Protein AF-F9VVZ3-F1 (afdb_monomer)

Nearest PDB structures (foldseek):
  7ux1-assembly1_A  TM=2.758E-01  e=4.573E+00  Escherichia coli K-12
  3ja6-assembly1_H  TM=2.084E-01  e=3.554E+00  Escherichia coli

Sequence (291 aa):
MMLVAVAVFVVVVAVALVLLMSMAIGAFSAMFSEMKADSARRRAGRGDSPISVSDPVASNSTDPLAELADDMRLAQARRWASCQSVQSRLQDEVNETSEYVSLALDIWGGGDLDKLRGDRVGQIVWTTAMVADSVARQPAWQLDFFDRHAVRVDLGGEVTSIATAAAGLRDQLDILGDKPEGHLGVDDEVIATFAEKSRVLSGRLDGLVERLEAFAGYEQIVARIQQRQEKQAWLDRVSAIDEFEHVVDAEWDRAESDRVRNLADESEVLASIYLDEIAPLAKSLKRSDAS

Mean predicted aligned error: 15.44 Å

Secondary structure (DSSP, 8-state):
-HHHHHHHHHHHHHHHHHHHHHHHHHHHHHHHHHHHHHHHHHHHTTS----------------HHHHHHHHHHHHHHHHHHHHHHHHHHHGGG--TT-HHHHHHHHHHTSS-HHHHHHSTTHHHHHHHHHHHHHHHH-GGGG-THHHHTT----HHHHHHHHHHHHHHHHHHHHHH-SPP-TTGGG-HHHHHHHHHHHHHHHHHHHHHHHHHHHHHHHHHHHHHHHHHHHHHHHHHHHHTS-HHHHHHHHHHHHHHHHHHHHHHHHHHHHHHIIIIIIHHHHHHHHHHTT-

Solvent-accessible surface area (backbone atoms only — not comparable to full-atom values): 16414 Å² total; per-residue (Å²): 112,69,69,60,52,51,52,53,50,52,50,52,53,52,51,50,51,53,50,51,53,52,51,52,53,52,58,53,53,52,63,55,47,53,60,51,49,55,54,49,53,67,60,62,73,75,75,86,79,79,93,77,84,87,78,94,75,75,91,75,82,67,58,68,65,58,55,49,51,51,53,50,51,54,52,49,52,51,52,50,50,52,44,48,60,53,42,67,74,43,59,96,62,69,58,84,85,33,69,45,40,51,52,36,30,55,61,64,67,70,73,50,66,65,58,35,62,71,31,81,60,32,36,56,34,52,45,38,17,49,42,39,46,50,40,72,70,37,73,51,64,76,41,65,64,34,64,79,67,74,67,63,74,59,52,66,60,50,37,51,53,50,20,50,55,41,40,58,48,50,57,51,48,63,72,63,56,73,84,65,60,73,78,49,51,73,33,66,69,54,48,52,50,51,53,52,51,52,51,54,54,49,54,52,51,52,52,51,48,54,51,45,52,52,53,50,50,51,36,54,50,49,53,51,49,33,54,51,51,54,51,48,58,49,48,58,61,54,67,69,60,57,67,65,60,54,51,51,51,54,51,49,54,48,54,50,51,52,49,53,50,52,52,50,54,53,48,51,53,52,48,46,48,42,62,69,50,49,52,51,50,55,54,50,53,61,54,63,77,74,110

Foldseek 3Di:
DVVVVVVVVVVVVVVVVVVVVVVVVVVVVVVVVVVVVVVVVVVVVPDDDDDDDDDDDDDPPPPVVVVLVVVLVVLLVVLVVLLVVLCVVLVVPDDCPDPLVVLLCVLLPDVDVVVLVVDSLSSLLNSLSSLLSLLVPQPLLPDCVCVVVVNNDPSSVLSNVLSNLSSVLVVLDVVLDDQDDDPLNPDPVSNVVSSVSSVVSSVSSVVSSVSSVVSSVVSVVSVVSSVVVVVVVVCVVVVVPDPVVVVVVVVVVVVVVVVVVVVVVVVVVVCCCCVVPVVVVVVVVVVVVVD

Radius of gyration: 39.01 Å; Cα contacts (8 Å, |Δi|>4): 158; chains: 1; bounding box: 80×50×145 Å

pLDDT: mean 83.04, std 16.94, range [32.12, 97.88]

Structure (mmCIF, N/CA/C/O backbone):
data_AF-F9VVZ3-F1
#
_entry.id   AF-F9VVZ3-F1
#
loop_
_atom_site.group_PDB
_atom_site.id
_atom_site.type_symbol
_atom_site.label_atom_id
_atom_site.label_alt_id
_atom_site.label_comp_id
_atom_site.label_asym_id
_atom_site.label_entity_id
_atom_site.label_seq_id
_atom_site.pdbx_PDB_ins_code
_atom_site.Cartn_x
_atom_site.Cartn_y
_atom_site.Cartn_z
_atom_site.occupancy
_atom_site.B_iso_or_equiv
_atom_site.auth_seq_id
_atom_site.auth_comp_id
_atom_site.auth_asym_id
_atom_site.auth_atom_id
_atom_site.pdbx_PDB_model_num
ATOM 1 N N . MET A 1 1 ? -47.964 9.662 26.011 1.00 53.12 1 MET A N 1
ATOM 2 C CA . MET A 1 1 ? -47.169 10.840 25.589 1.00 53.12 1 MET A CA 1
ATOM 3 C C . MET A 1 1 ? -45.666 10.554 25.527 1.00 53.12 1 MET A C 1
ATOM 5 O O . MET A 1 1 ? -45.050 10.953 24.553 1.00 53.12 1 MET A O 1
ATOM 9 N N . MET A 1 2 ? -45.089 9.799 26.471 1.00 60.47 2 MET A N 1
ATOM 10 C CA . MET A 1 2 ? -43.651 9.464 26.494 1.00 60.47 2 MET A CA 1
ATOM 11 C C . MET A 1 2 ? -43.143 8.687 25.258 1.00 60.47 2 MET A C 1
ATOM 13 O O . MET A 1 2 ? -42.128 9.057 24.684 1.00 60.47 2 MET A O 1
ATOM 17 N N . LEU A 1 3 ? -43.886 7.686 24.765 1.00 57.47 3 LEU A N 1
ATOM 18 C CA . LEU A 1 3 ? -43.493 6.916 23.567 1.00 57.47 3 LEU A CA 1
ATOM 19 C C . LEU A 1 3 ? -43.477 7.746 22.271 1.00 57.47 3 LEU A C 1
ATOM 21 O O . LEU A 1 3 ? -42.650 7.512 21.396 1.00 57.47 3 LEU A O 1
ATOM 25 N N . VAL A 1 4 ? -44.358 8.745 22.163 1.00 68.00 4 VAL A N 1
ATOM 26 C CA . VAL A 1 4 ? -44.394 9.654 21.005 1.00 68.00 4 VAL A CA 1
ATOM 27 C C . VAL A 1 4 ? -43.195 10.603 21.043 1.00 68.00 4 VAL A C 1
ATOM 29 O O . VAL A 1 4 ? -42.584 10.850 20.010 1.00 68.00 4 VAL A O 1
ATOM 32 N N . ALA A 1 5 ? -42.803 11.073 22.231 1.00 70.69 5 ALA A N 1
ATOM 33 C CA . ALA A 1 5 ? -41.619 11.913 22.402 1.00 70.69 5 ALA A CA 1
ATOM 34 C C . ALA A 1 5 ? -40.318 11.167 22.051 1.00 70.69 5 ALA A C 1
ATOM 36 O O . ALA A 1 5 ? -39.471 11.720 21.354 1.00 70.69 5 ALA A O 1
ATOM 37 N N . VAL A 1 6 ? -40.192 9.897 22.453 1.00 75.31 6 VAL A N 1
ATOM 38 C CA . VAL A 1 6 ? -39.032 9.054 22.107 1.00 75.31 6 VAL A CA 1
ATOM 39 C C . VAL A 1 6 ? -38.964 8.797 20.599 1.00 75.31 6 VAL A C 1
ATOM 41 O O . VAL A 1 6 ? -37.901 8.945 20.002 1.00 75.31 6 VAL A O 1
ATOM 44 N N . ALA A 1 7 ? -40.095 8.492 19.956 1.00 74.31 7 ALA A N 1
ATOM 45 C CA . ALA A 1 7 ? -40.135 8.274 18.509 1.00 74.31 7 ALA A CA 1
ATOM 46 C C . ALA A 1 7 ? -39.736 9.533 17.718 1.00 74.31 7 ALA A C 1
ATOM 48 O O . ALA A 1 7 ? -38.955 9.448 16.772 1.00 74.31 7 ALA A O 1
ATOM 49 N N . VAL A 1 8 ? -40.215 10.712 18.131 1.00 79.75 8 VAL A N 1
ATOM 50 C CA . VAL A 1 8 ? -39.836 11.988 17.504 1.00 79.75 8 VAL A CA 1
ATOM 51 C C . VAL A 1 8 ? -38.348 12.278 17.706 1.00 79.75 8 VAL A C 1
ATOM 53 O O . VAL A 1 8 ? -37.679 12.690 16.762 1.00 79.75 8 VAL A O 1
ATOM 56 N N . PHE A 1 9 ? -37.801 12.006 18.893 1.00 81.50 9 PHE A N 1
ATOM 57 C CA . PHE A 1 9 ? -36.381 12.218 19.175 1.00 81.50 9 PHE A CA 1
ATOM 58 C C . PHE A 1 9 ? -35.474 11.336 18.304 1.00 81.50 9 PHE A C 1
ATOM 60 O O . PHE A 1 9 ? -34.526 11.838 17.703 1.00 81.50 9 PHE A O 1
ATOM 67 N N . VAL A 1 10 ? -35.808 10.050 18.148 1.00 85.06 10 VAL A N 1
ATOM 68 C CA . VAL A 1 10 ? -35.055 9.124 17.282 1.00 85.06 10 VAL A CA 1
ATOM 69 C C . VAL A 1 10 ? -35.077 9.584 15.822 1.00 85.06 10 VAL A C 1
ATOM 71 O O . VAL A 1 10 ? -34.042 9.567 15.156 1.00 85.06 10 VAL A O 1
ATOM 74 N N . VAL A 1 11 ? -36.225 10.058 15.328 1.00 82.56 11 VAL A N 1
ATOM 75 C CA . VAL A 1 11 ? -36.342 10.579 13.956 1.00 82.56 11 VAL A CA 1
ATOM 76 C C . VAL A 1 11 ? -35.513 11.852 13.771 1.00 82.56 11 VAL A C 1
ATOM 78 O O . VAL A 1 11 ? -34.820 11.984 12.765 1.00 82.56 11 VAL A O 1
ATOM 81 N N . VAL A 1 12 ? -35.516 12.767 14.744 1.00 85.62 12 VAL A N 1
ATOM 82 C CA . VAL A 1 12 ? -34.716 14.002 14.685 1.00 85.62 12 VAL A CA 1
ATOM 83 C C . VAL A 1 12 ? -33.216 13.694 14.681 1.00 85.62 12 VAL A C 1
ATOM 85 O O . VAL A 1 12 ? -32.481 14.270 13.879 1.00 85.62 12 VAL A O 1
ATOM 88 N N . VAL A 1 13 ? -32.760 12.748 15.507 1.00 84.75 13 VAL A N 1
ATOM 89 C CA . VAL A 1 13 ? -31.352 12.316 15.539 1.00 84.75 13 VAL A CA 1
ATOM 90 C C . VAL A 1 13 ? -30.951 11.633 14.229 1.00 84.75 13 VAL A C 1
ATOM 92 O O . VAL A 1 13 ? -29.884 11.923 13.689 1.00 84.75 13 VAL A O 1
ATOM 95 N N . ALA A 1 14 ? -31.816 10.785 13.666 1.00 82.00 14 ALA A N 1
ATOM 96 C CA . ALA A 1 14 ? -31.563 10.138 12.381 1.00 82.00 14 ALA A CA 1
ATOM 97 C C . ALA A 1 14 ? -31.447 11.161 11.237 1.00 82.00 14 ALA A C 1
ATOM 99 O O . ALA A 1 14 ? -30.517 11.088 10.433 1.00 82.00 14 ALA A O 1
ATOM 100 N N . VAL A 1 15 ? -32.335 12.161 11.192 1.00 82.00 15 VAL A N 1
ATOM 101 C CA . VAL A 1 15 ? -32.275 13.243 10.196 1.00 82.00 15 VAL A CA 1
ATOM 102 C C . VAL A 1 15 ? -31.011 14.089 10.377 1.00 82.00 15 VAL A C 1
ATOM 104 O O . VAL A 1 15 ? -30.342 14.400 9.393 1.00 82.00 15 VAL A O 1
ATOM 107 N N . ALA A 1 16 ? -30.626 14.406 11.616 1.00 81.50 16 ALA A N 1
ATOM 108 C CA . ALA A 1 16 ? -29.396 15.145 11.898 1.00 81.50 16 ALA A CA 1
ATOM 109 C C . ALA A 1 16 ? -28.138 14.378 11.446 1.00 81.50 16 ALA A C 1
ATOM 111 O O . ALA A 1 16 ? -27.246 14.969 10.837 1.00 81.50 16 ALA A O 1
ATOM 112 N N . LEU A 1 17 ? -28.083 13.060 11.666 1.00 83.62 17 LEU A N 1
ATOM 113 C CA . LEU A 1 17 ? -26.975 12.213 11.211 1.00 83.62 17 LEU A CA 1
ATOM 114 C C . LEU A 1 17 ? -26.889 12.129 9.682 1.00 83.62 17 LEU A C 1
ATOM 116 O O . LEU A 1 17 ? -25.791 12.205 9.128 1.00 83.62 17 LEU A O 1
ATOM 120 N N . VAL A 1 18 ? -28.029 12.033 8.990 1.00 78.44 18 VAL A N 1
ATOM 121 C CA . VAL A 1 18 ? -28.075 12.043 7.518 1.00 78.44 18 VAL A CA 1
ATOM 122 C C . VAL A 1 18 ? -27.604 13.389 6.962 1.00 78.44 18 VAL A C 1
ATOM 124 O O . VAL A 1 18 ? -26.841 13.421 5.994 1.00 78.44 18 VAL A O 1
ATOM 127 N N . LEU A 1 19 ? -27.987 14.502 7.591 1.00 76.50 19 LEU A N 1
ATOM 128 C CA . LEU A 1 19 ? -27.536 15.836 7.190 1.00 76.50 19 LEU A CA 1
ATOM 129 C C . LEU A 1 19 ? -26.032 16.032 7.433 1.00 76.50 19 LEU A C 1
ATOM 131 O O . LEU A 1 19 ? -25.346 16.547 6.552 1.00 76.50 19 LEU A O 1
ATOM 135 N N . LEU A 1 20 ? -25.493 15.557 8.561 1.00 74.38 20 LEU A N 1
ATOM 136 C CA . LEU A 1 20 ? -24.054 15.613 8.850 1.00 74.38 20 LEU A CA 1
ATOM 137 C C . LEU A 1 20 ? -23.226 14.745 7.890 1.00 74.38 20 LEU A C 1
ATOM 139 O O . LEU A 1 20 ? -22.194 15.196 7.394 1.00 74.38 20 LEU A O 1
ATOM 143 N N . MET A 1 21 ? -23.699 13.538 7.563 1.00 71.25 21 MET A N 1
ATOM 144 C CA . MET A 1 21 ? -23.090 12.687 6.531 1.00 71.25 21 MET A CA 1
ATOM 145 C C . MET A 1 21 ? -23.111 13.364 5.154 1.00 71.25 21 MET A C 1
ATOM 147 O O . MET A 1 21 ? -22.105 13.361 4.446 1.00 71.25 21 MET A O 1
ATOM 151 N N . SER A 1 22 ? -24.224 14.004 4.789 1.00 67.50 22 SER A N 1
ATOM 152 C CA . SER A 1 22 ? -24.364 14.716 3.510 1.00 67.50 22 SER A CA 1
ATOM 153 C C . SER A 1 22 ? -23.440 15.939 3.424 1.00 67.50 22 SER A C 1
ATOM 155 O O . SER A 1 22 ? -22.862 16.212 2.372 1.00 67.50 22 SER A O 1
ATOM 157 N N . MET A 1 23 ? -23.232 16.643 4.541 1.00 66.56 23 MET A N 1
ATOM 158 C CA . MET A 1 23 ? -22.316 17.785 4.623 1.00 66.56 23 MET A CA 1
ATOM 159 C C . MET A 1 23 ? -20.842 17.349 4.545 1.00 66.56 23 MET A C 1
ATOM 161 O O . MET A 1 23 ? -20.040 18.009 3.884 1.00 66.56 23 MET A O 1
ATOM 165 N N . ALA A 1 24 ? -20.494 16.198 5.135 1.00 55.66 24 ALA A N 1
ATOM 166 C CA . ALA A 1 24 ? -19.165 15.601 5.006 1.00 55.66 24 ALA A CA 1
ATOM 167 C C . ALA A 1 24 ? -18.864 15.174 3.557 1.00 55.66 24 ALA A C 1
ATOM 169 O O . ALA A 1 24 ? -17.768 15.420 3.059 1.00 55.66 24 ALA A O 1
ATOM 170 N N . ILE A 1 25 ? -19.844 14.615 2.840 1.00 56.09 25 ILE A N 1
ATOM 171 C CA . ILE A 1 25 ? -19.694 14.252 1.420 1.00 56.09 25 ILE A CA 1
ATOM 172 C C . ILE A 1 25 ? -19.523 15.508 0.540 1.00 56.09 25 ILE A C 1
ATOM 174 O O . ILE A 1 25 ? -18.690 15.514 -0.369 1.00 56.09 25 ILE A O 1
ATOM 178 N N . GLY A 1 26 ? -20.229 16.605 0.845 1.00 45.81 26 GLY A N 1
ATOM 179 C CA . GLY A 1 26 ? -20.080 17.887 0.141 1.00 45.81 26 GLY A CA 1
ATOM 180 C C . GLY A 1 26 ? -18.698 18.536 0.308 1.00 45.81 26 GLY A C 1
ATOM 181 O O . GLY A 1 26 ? -18.125 19.019 -0.668 1.00 45.81 26 GLY A O 1
ATOM 182 N N . ALA A 1 27 ? -18.120 18.485 1.514 1.00 47.91 27 ALA A N 1
ATOM 183 C CA . ALA A 1 27 ? -16.777 19.010 1.782 1.00 47.91 27 ALA A CA 1
ATOM 184 C C . ALA A 1 27 ? -15.668 18.186 1.094 1.00 47.91 27 ALA A C 1
ATOM 186 O O . ALA A 1 27 ? -14.701 18.749 0.581 1.00 47.91 27 ALA A O 1
ATOM 187 N N . PHE A 1 28 ? -15.837 16.862 0.998 1.00 49.28 28 PHE A N 1
ATOM 188 C CA . PHE A 1 28 ? -14.902 15.989 0.280 1.00 49.28 28 PHE A CA 1
ATOM 189 C C . PHE A 1 28 ? -14.996 16.130 -1.251 1.00 49.28 28 PHE A C 1
ATOM 191 O O . PHE A 1 28 ? -13.977 16.036 -1.936 1.00 49.28 28 PHE A O 1
ATOM 198 N N . SER A 1 29 ? -16.179 16.430 -1.803 1.00 45.03 29 SER A N 1
ATOM 199 C CA . SER A 1 29 ? -16.334 16.675 -3.245 1.00 45.03 29 SER A CA 1
ATOM 200 C C . SER A 1 29 ? -15.695 17.994 -3.702 1.00 45.03 29 SER A C 1
ATOM 202 O O . SER A 1 29 ? -15.227 18.070 -4.838 1.00 45.03 29 SER A O 1
ATOM 204 N N . ALA A 1 30 ? -15.638 19.020 -2.845 1.00 50.81 30 ALA A N 1
ATOM 205 C CA . ALA A 1 30 ? -14.971 20.285 -3.166 1.00 50.81 30 ALA A CA 1
ATOM 206 C C . ALA A 1 30 ? -13.440 20.122 -3.235 1.00 50.81 30 ALA A C 1
ATOM 208 O O . ALA A 1 30 ? -12.815 20.599 -4.181 1.00 50.81 30 ALA A O 1
ATOM 209 N N . MET A 1 31 ? -12.853 19.352 -2.311 1.00 48.72 31 MET A N 1
ATOM 210 C CA . MET A 1 31 ? -11.400 19.141 -2.235 1.00 48.72 31 MET A CA 1
ATOM 211 C C . MET A 1 31 ? -10.856 18.276 -3.391 1.00 48.72 31 MET A C 1
ATOM 213 O O . MET A 1 31 ? -9.769 18.531 -3.904 1.00 48.72 31 MET A O 1
ATOM 217 N N . PHE A 1 32 ? -11.637 17.302 -3.881 1.00 48.25 32 PHE A N 1
ATOM 218 C CA . PHE A 1 32 ? -11.280 16.509 -5.070 1.00 48.25 32 PHE A CA 1
ATOM 219 C C . PHE A 1 32 ? -11.593 17.219 -6.400 1.00 48.25 32 PHE A C 1
ATOM 221 O O . PHE A 1 32 ? -10.914 16.985 -7.404 1.00 48.25 32 PHE A O 1
ATOM 228 N N . SER A 1 33 ? -12.596 18.106 -6.431 1.00 51.66 33 SER A N 1
ATOM 229 C CA . SER A 1 33 ? -12.908 18.899 -7.627 1.00 51.66 33 SER A CA 1
ATOM 230 C C . SER A 1 33 ? -11.855 19.975 -7.899 1.00 51.66 33 SER A C 1
ATOM 232 O O . SER A 1 33 ? -11.599 20.277 -9.063 1.00 51.66 33 SER A O 1
ATOM 234 N N . GLU A 1 34 ? -11.209 20.523 -6.867 1.00 45.69 34 GLU A N 1
ATOM 235 C CA . GLU A 1 34 ? -10.162 21.541 -7.020 1.00 45.69 34 GLU A CA 1
ATOM 236 C C . GLU A 1 34 ? -8.873 20.948 -7.628 1.00 45.69 34 GLU A C 1
ATOM 238 O O . GLU A 1 34 ? -8.319 21.509 -8.574 1.00 45.69 34 GLU A O 1
ATOM 243 N N . MET A 1 35 ? -8.484 19.726 -7.231 1.00 49.69 35 MET A N 1
ATOM 244 C CA . MET A 1 35 ? -7.372 18.983 -7.858 1.00 49.69 35 MET A CA 1
ATOM 245 C C . MET A 1 35 ? -7.666 18.547 -9.307 1.00 49.69 35 MET A C 1
ATOM 247 O O . MET A 1 35 ? -6.782 18.560 -10.173 1.00 49.69 35 MET A O 1
ATOM 251 N N . LYS A 1 36 ? -8.920 18.185 -9.611 1.00 51.50 36 LYS A N 1
ATOM 252 C CA . LYS A 1 36 ? -9.333 17.786 -10.968 1.00 51.50 36 LYS A CA 1
ATOM 253 C C . LYS A 1 36 ? -9.488 18.991 -11.909 1.00 51.50 36 LYS A C 1
ATOM 255 O O . LYS A 1 36 ? -9.156 18.880 -13.091 1.00 51.50 36 LYS A O 1
ATOM 260 N N . ALA A 1 37 ? -9.920 20.146 -11.395 1.00 53.44 37 ALA A N 1
ATOM 261 C CA . ALA A 1 37 ? -10.004 21.399 -12.147 1.00 53.44 37 ALA A CA 1
ATOM 262 C C . ALA A 1 37 ? -8.619 21.975 -12.487 1.00 53.44 37 ALA A C 1
ATOM 264 O O . ALA A 1 37 ? -8.430 22.477 -13.598 1.00 53.44 37 ALA A O 1
ATOM 265 N N . ASP A 1 38 ? -7.632 21.834 -11.594 1.00 48.56 38 ASP A N 1
ATOM 266 C CA . ASP A 1 38 ? -6.261 22.288 -11.858 1.00 48.56 38 ASP A CA 1
ATOM 267 C C . ASP A 1 38 ? -5.569 21.417 -12.927 1.00 48.56 38 ASP A C 1
ATOM 269 O O . ASP A 1 38 ? -4.875 21.912 -13.818 1.00 48.56 38 ASP A O 1
ATOM 273 N N . SER A 1 39 ? -5.880 20.116 -12.947 1.00 55.66 39 SER A N 1
ATOM 274 C CA . SER A 1 39 ? -5.423 19.177 -13.983 1.00 55.66 39 SER A CA 1
ATOM 275 C C . SER A 1 39 ? -6.061 19.445 -15.359 1.00 55.66 39 SER A C 1
ATOM 277 O O . SER A 1 39 ? -5.403 19.321 -16.397 1.00 55.66 39 SER A O 1
ATOM 279 N N . ALA A 1 40 ? -7.335 19.854 -15.390 1.00 52.06 40 ALA A N 1
ATOM 280 C CA . ALA A 1 40 ? -8.033 20.234 -16.618 1.00 52.06 40 ALA A CA 1
ATOM 281 C C . ALA A 1 40 ? -7.560 21.592 -17.173 1.00 52.06 40 ALA A C 1
ATOM 283 O O . ALA A 1 40 ? -7.403 21.724 -18.387 1.00 52.06 40 ALA A O 1
ATOM 284 N N . ARG A 1 41 ? -7.239 22.574 -16.312 1.00 50.16 41 ARG A N 1
ATOM 285 C CA . ARG A 1 41 ? -6.623 23.851 -16.729 1.00 50.16 41 ARG A CA 1
ATOM 286 C C . ARG A 1 41 ? -5.238 23.664 -17.342 1.00 50.16 41 ARG A C 1
ATOM 288 O O . ARG A 1 41 ? -4.938 24.299 -18.350 1.00 50.16 41 ARG A O 1
ATOM 295 N N . ARG A 1 42 ? -4.423 22.750 -16.804 1.00 51.91 42 ARG A N 1
ATOM 296 C CA . ARG A 1 42 ? -3.100 22.427 -17.373 1.00 51.91 42 ARG A CA 1
ATOM 297 C C . ARG A 1 42 ? -3.184 21.701 -18.722 1.00 51.91 42 ARG A C 1
ATOM 299 O O . ARG A 1 42 ? -2.286 21.860 -19.542 1.00 51.91 42 ARG A O 1
ATOM 306 N N . ARG A 1 43 ? -4.267 20.957 -18.993 1.00 47.56 43 ARG A N 1
ATOM 307 C CA . ARG A 1 43 ? -4.527 20.339 -20.312 1.00 47.56 43 ARG A CA 1
ATOM 308 C C . ARG A 1 43 ? -5.145 21.300 -21.331 1.00 47.56 43 ARG A C 1
ATOM 310 O O . ARG A 1 43 ? -4.835 21.185 -22.511 1.00 47.56 43 ARG A O 1
ATOM 317 N N . ALA A 1 44 ? -5.962 22.258 -20.896 1.00 44.12 44 ALA A N 1
ATOM 318 C CA . ALA A 1 44 ? -6.589 23.243 -21.782 1.00 44.12 44 ALA A CA 1
ATOM 319 C C . ALA A 1 44 ? -5.634 24.366 -22.242 1.00 44.12 44 ALA A C 1
ATOM 321 O O . ALA A 1 44 ? -5.903 25.018 -23.243 1.00 44.12 44 ALA A O 1
ATOM 322 N N . GLY A 1 45 ? -4.498 24.574 -21.566 1.00 40.59 45 GLY A N 1
ATOM 323 C CA . GLY A 1 45 ? -3.493 25.576 -21.953 1.00 40.59 45 GLY A CA 1
ATOM 324 C C . GLY A 1 45 ? -2.557 25.175 -23.102 1.00 40.59 45 GLY A C 1
ATOM 325 O O . GLY A 1 45 ? -1.634 25.925 -23.404 1.00 40.59 45 GLY A O 1
ATOM 326 N N . ARG A 1 46 ? -2.743 23.998 -23.724 1.00 46.59 46 ARG A N 1
ATOM 327 C CA . ARG A 1 46 ? -1.820 23.455 -24.744 1.00 46.59 46 ARG A CA 1
ATOM 328 C C . ARG A 1 46 ? -2.384 23.406 -26.170 1.00 46.59 46 ARG A C 1
ATOM 330 O O . ARG A 1 46 ? -1.797 22.757 -27.027 1.00 46.59 46 ARG A O 1
ATOM 337 N N . GLY A 1 47 ? -3.491 24.086 -26.447 1.00 47.19 47 GLY A N 1
ATOM 338 C CA . GLY A 1 47 ? -4.099 24.069 -27.777 1.00 47.19 47 GLY A CA 1
ATOM 339 C C . GLY A 1 47 ? -4.780 25.380 -28.121 1.00 47.19 47 GLY A C 1
ATOM 340 O O . GLY A 1 47 ? -5.992 25.456 -28.014 1.00 47.19 47 GLY A O 1
ATOM 341 N N . ASP A 1 48 ? -3.988 26.401 -28.445 1.00 45.38 48 ASP A N 1
ATOM 342 C CA . ASP A 1 48 ? -4.170 27.275 -29.617 1.00 45.38 48 ASP A CA 1
ATOM 343 C C . ASP A 1 48 ? -3.251 28.496 -29.497 1.00 45.38 48 ASP A C 1
ATOM 345 O O . ASP A 1 48 ? -3.460 29.397 -28.684 1.00 45.38 48 ASP A O 1
ATOM 349 N N . SER A 1 49 ? -2.221 28.551 -30.334 1.00 36.41 49 SER A N 1
ATOM 350 C CA . SER A 1 49 ? -1.658 29.819 -30.798 1.00 36.41 49 SER A CA 1
ATOM 351 C C . SER A 1 49 ? -1.086 29.620 -32.200 1.00 36.41 49 SER A C 1
ATOM 353 O O . SER A 1 49 ? -0.513 28.565 -32.483 1.00 36.41 49 SER A O 1
ATOM 355 N N . PRO A 1 50 ? -1.309 30.589 -33.102 1.00 41.94 50 PRO A N 1
ATOM 356 C CA . PRO A 1 50 ? -1.161 30.395 -34.532 1.00 41.94 50 PRO A CA 1
ATOM 357 C C . PRO A 1 50 ? 0.308 30.360 -34.950 1.00 41.94 50 PRO A C 1
ATOM 359 O O . PRO A 1 50 ? 1.180 30.964 -34.327 1.00 41.94 50 PRO A O 1
ATOM 362 N N . ILE A 1 51 ? 0.543 29.655 -36.053 1.00 46.22 51 ILE A N 1
ATOM 363 C CA . ILE A 1 51 ? 1.811 29.555 -36.776 1.00 46.22 51 ILE A CA 1
ATOM 364 C C . ILE A 1 51 ? 2.383 30.964 -37.006 1.00 46.22 51 ILE A C 1
ATOM 366 O O . ILE A 1 51 ? 1.850 31.724 -37.814 1.00 46.22 51 ILE A O 1
ATOM 370 N N . SER A 1 52 ? 3.475 31.296 -36.313 1.00 32.12 52 SER A N 1
ATOM 371 C CA . SER A 1 52 ? 4.308 32.464 -36.607 1.00 32.12 52 SER A CA 1
ATOM 372 C C . SER A 1 52 ? 5.578 31.994 -37.303 1.00 32.12 52 SER A C 1
ATOM 374 O O . SER A 1 52 ? 6.370 31.232 -36.752 1.00 32.12 52 SER A O 1
ATOM 376 N N . VAL A 1 53 ? 5.726 32.427 -38.550 1.00 46.72 53 VAL A N 1
ATOM 377 C CA . VAL A 1 53 ? 6.867 32.153 -39.420 1.00 46.72 53 VAL A CA 1
ATOM 378 C C . VAL A 1 53 ? 8.030 33.075 -39.036 1.00 46.72 53 VAL A C 1
ATOM 380 O O . VAL A 1 53 ? 7.856 34.287 -38.982 1.00 46.72 53 VAL A O 1
ATOM 383 N N . SER A 1 54 ? 9.195 32.447 -38.847 1.00 51.09 54 SER A N 1
ATOM 384 C CA . SER A 1 54 ? 10.564 32.991 -38.865 1.00 51.09 54 SER A CA 1
ATOM 385 C C . SER A 1 54 ? 11.049 33.860 -37.697 1.00 51.09 54 SER A C 1
ATOM 387 O O . SER A 1 54 ? 10.749 35.042 -37.625 1.00 51.09 54 SER A O 1
ATOM 389 N N . ASP A 1 55 ? 11.965 33.282 -36.909 1.00 32.56 55 ASP A N 1
ATOM 390 C CA . ASP A 1 55 ? 13.272 33.888 -36.605 1.00 32.56 55 ASP A CA 1
ATOM 391 C C . ASP A 1 55 ? 14.309 32.780 -36.293 1.00 32.56 55 ASP A C 1
ATOM 393 O O . ASP A 1 55 ? 13.980 31.823 -35.584 1.00 32.56 55 ASP A O 1
ATOM 397 N N . PRO A 1 56 ? 15.552 32.842 -36.817 1.00 54.47 56 PRO A N 1
ATOM 398 C CA . PRO A 1 56 ? 16.586 31.853 -36.540 1.00 54.47 56 PRO A CA 1
ATOM 399 C C . PRO A 1 56 ? 17.318 32.243 -35.252 1.00 54.47 56 PRO A C 1
ATOM 401 O O . PRO A 1 56 ? 18.304 32.980 -35.276 1.00 54.47 56 PRO A O 1
ATOM 404 N N . VAL A 1 57 ? 16.833 31.763 -34.108 1.00 40.12 57 VAL A N 1
ATOM 405 C CA . VAL A 1 57 ? 17.467 32.025 -32.810 1.00 40.12 57 VAL A CA 1
ATOM 406 C C . VAL A 1 57 ? 18.253 30.800 -32.355 1.00 40.12 57 VAL A C 1
ATOM 408 O O . VAL A 1 57 ? 17.682 29.780 -31.995 1.00 40.12 57 VAL A O 1
ATOM 411 N N . ALA A 1 58 ? 19.577 30.967 -32.394 1.00 37.00 58 ALA A N 1
ATOM 412 C CA . ALA A 1 58 ? 20.606 30.334 -31.571 1.00 37.00 58 ALA A CA 1
ATOM 413 C C . ALA A 1 58 ? 20.495 28.819 -31.320 1.00 37.00 58 ALA A C 1
ATOM 415 O O . ALA A 1 58 ? 19.720 28.342 -30.494 1.00 37.00 58 ALA A O 1
ATOM 416 N N . SER A 1 59 ? 21.412 28.071 -31.937 1.00 41.94 59 SER A N 1
ATOM 417 C CA . SER A 1 59 ? 21.798 26.735 -31.495 1.00 41.94 59 SER A CA 1
ATOM 418 C C . SER A 1 59 ? 22.376 26.789 -30.071 1.00 41.94 59 SER A C 1
ATOM 420 O O . SER A 1 59 ? 23.589 26.884 -29.884 1.00 41.94 59 SER A O 1
ATOM 422 N N . ASN A 1 60 ? 21.524 26.715 -29.053 1.00 40.09 60 ASN A N 1
ATOM 423 C CA . ASN A 1 60 ? 21.941 26.210 -27.753 1.00 40.09 60 ASN A CA 1
ATOM 424 C C . ASN A 1 60 ? 21.960 24.689 -27.886 1.00 40.09 60 ASN A C 1
ATOM 426 O O . ASN A 1 60 ? 20.929 24.038 -27.738 1.00 40.09 60 ASN A O 1
ATOM 430 N N . SER A 1 61 ? 23.113 24.126 -28.254 1.00 43.44 61 SER A N 1
ATOM 431 C CA . SER A 1 61 ? 23.324 22.679 -28.225 1.00 43.44 61 SER A CA 1
ATOM 432 C C . SER A 1 61 ? 23.383 22.220 -26.765 1.00 43.44 61 SER A C 1
ATOM 434 O O . SER A 1 61 ? 24.457 22.006 -26.202 1.00 43.44 61 SER A O 1
ATOM 436 N N . THR A 1 62 ? 22.225 22.137 -26.120 1.00 60.03 62 THR A N 1
ATOM 437 C CA . THR A 1 62 ? 22.052 21.357 -24.899 1.00 60.03 62 THR A CA 1
ATOM 438 C C . THR A 1 62 ? 22.249 19.902 -25.310 1.00 60.03 62 THR A C 1
ATOM 440 O O . THR A 1 62 ? 21.548 19.436 -26.204 1.00 60.03 62 THR A O 1
ATOM 443 N N . ASP A 1 63 ? 23.240 19.207 -24.746 1.00 79.69 63 ASP A N 1
ATOM 444 C 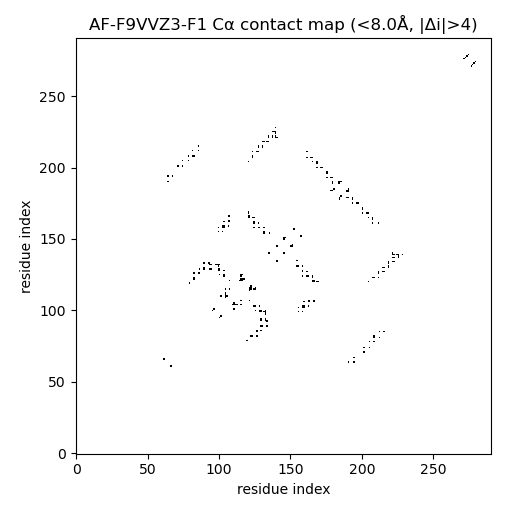CA . ASP A 1 63 ? 23.426 17.770 -24.979 1.00 79.69 63 ASP A CA 1
ATOM 445 C C . ASP A 1 63 ? 22.116 17.050 -24.587 1.00 79.69 63 ASP A C 1
ATOM 447 O O . ASP A 1 63 ? 21.787 17.004 -23.397 1.00 79.69 63 ASP A O 1
ATOM 451 N N . PRO A 1 64 ? 21.333 16.519 -25.548 1.00 77.88 64 PRO A N 1
ATOM 452 C CA . PRO A 1 64 ? 20.004 15.970 -25.274 1.00 77.88 64 PRO A CA 1
ATOM 453 C C . PRO A 1 64 ? 20.064 14.736 -24.366 1.00 77.88 64 PRO A C 1
ATOM 455 O O . PRO A 1 64 ? 19.084 14.398 -23.700 1.00 77.88 64 PRO A O 1
ATOM 458 N N . LEU A 1 65 ? 21.218 14.063 -24.305 1.00 83.31 65 LEU A N 1
ATOM 459 C CA . LEU A 1 65 ? 21.441 12.957 -23.381 1.00 83.31 65 LEU A CA 1
ATOM 460 C C . LEU A 1 65 ? 21.757 13.437 -21.966 1.00 83.31 65 LEU A C 1
ATOM 462 O O . LEU A 1 65 ? 21.433 12.728 -21.014 1.00 83.31 65 LEU A O 1
ATOM 466 N N . ALA A 1 66 ? 22.364 14.614 -21.810 1.00 86.00 66 ALA A N 1
ATOM 467 C CA . ALA A 1 66 ? 22.567 15.217 -20.497 1.00 86.00 66 ALA A CA 1
ATOM 468 C C . ALA A 1 66 ? 21.225 15.640 -19.879 1.00 86.00 66 ALA A C 1
ATOM 470 O O . ALA A 1 66 ? 20.957 15.307 -18.727 1.00 86.00 66 ALA A O 1
ATOM 471 N N . GLU A 1 67 ? 20.348 16.271 -20.668 1.00 88.75 67 GLU A N 1
ATOM 472 C CA . GLU A 1 67 ? 18.988 16.625 -20.234 1.00 88.75 67 GLU A CA 1
ATOM 473 C C . GLU A 1 67 ? 18.182 15.376 -19.845 1.00 88.75 67 GLU A C 1
ATOM 475 O O . GLU A 1 67 ? 17.612 15.313 -18.756 1.00 88.75 67 GLU A O 1
ATOM 480 N N . LEU A 1 68 ? 18.220 14.326 -20.675 1.00 90.06 68 LEU A N 1
ATOM 481 C CA . LEU A 1 68 ? 17.583 13.050 -20.348 1.00 90.06 68 LEU A CA 1
ATOM 482 C C . LEU A 1 68 ? 18.123 12.452 -19.040 1.00 90.06 68 LEU A C 1
ATOM 484 O O . LEU A 1 68 ? 17.346 11.957 -18.226 1.00 90.06 68 LEU A O 1
ATOM 488 N N . ALA A 1 69 ? 19.441 12.461 -18.833 1.00 90.19 69 ALA A N 1
ATOM 489 C CA . ALA A 1 69 ? 20.044 11.911 -17.623 1.00 90.19 69 ALA A CA 1
ATOM 490 C C . ALA A 1 69 ? 19.588 12.666 -16.363 1.00 90.19 69 ALA A C 1
ATOM 492 O O . ALA A 1 69 ? 19.332 12.043 -15.327 1.00 90.19 69 ALA A O 1
ATOM 493 N N . ASP A 1 70 ? 19.450 13.989 -16.452 1.00 92.19 70 ASP A N 1
ATOM 494 C CA . ASP A 1 70 ? 18.939 14.822 -15.366 1.00 92.19 70 ASP A CA 1
ATOM 495 C C . ASP A 1 70 ? 17.458 14.537 -15.081 1.00 92.19 70 ASP A C 1
ATOM 497 O O . ASP A 1 70 ? 17.095 14.301 -13.923 1.00 92.19 70 ASP A O 1
ATOM 501 N N . ASP A 1 71 ? 16.628 14.437 -16.122 1.00 92.25 71 ASP A N 1
ATOM 502 C CA . ASP A 1 71 ? 15.218 14.052 -16.007 1.00 92.25 71 ASP A CA 1
ATOM 503 C C . ASP A 1 71 ? 15.052 12.678 -15.347 1.00 92.25 71 ASP A C 1
ATOM 505 O O . ASP A 1 71 ? 14.227 12.504 -14.443 1.00 92.25 71 ASP A O 1
ATOM 509 N N . MET A 1 72 ? 15.858 11.693 -15.758 1.00 92.62 72 MET A N 1
ATOM 510 C CA . MET A 1 72 ? 15.828 10.349 -15.177 1.00 92.62 72 MET A CA 1
ATOM 511 C C . MET A 1 72 ? 16.242 10.366 -13.705 1.00 92.62 72 MET A C 1
ATOM 513 O O . MET A 1 72 ? 15.607 9.697 -12.887 1.00 92.62 72 MET A O 1
ATOM 517 N N . ARG A 1 73 ? 17.249 11.167 -13.336 1.00 91.81 73 ARG A N 1
ATOM 518 C CA . ARG A 1 73 ? 17.686 11.315 -11.940 1.00 91.81 73 ARG A CA 1
ATOM 519 C C . ARG A 1 73 ? 16.595 11.939 -11.071 1.00 91.81 73 ARG A C 1
ATOM 521 O O . ARG A 1 73 ? 16.341 11.450 -9.970 1.00 91.81 73 ARG A O 1
ATOM 528 N N . LEU A 1 74 ? 15.922 12.981 -11.564 1.00 94.44 74 LEU A N 1
ATOM 529 C CA . LEU A 1 74 ? 14.805 13.626 -10.866 1.00 94.44 74 LEU A CA 1
ATOM 530 C C . LEU A 1 74 ? 13.601 12.689 -10.729 1.00 94.44 74 LEU A C 1
ATOM 532 O O . LEU A 1 74 ? 12.994 12.608 -9.659 1.00 94.44 74 LEU A O 1
ATOM 536 N N . ALA A 1 75 ? 13.252 11.956 -11.788 1.00 93.06 75 ALA A N 1
ATOM 537 C CA . ALA A 1 75 ? 12.187 10.960 -11.742 1.00 93.06 75 ALA A CA 1
ATOM 538 C C . ALA A 1 75 ? 12.502 9.860 -10.719 1.00 93.06 75 ALA A C 1
ATOM 540 O O . ALA A 1 75 ? 11.674 9.554 -9.864 1.00 93.06 75 ALA A O 1
ATOM 541 N N . GLN A 1 76 ? 13.728 9.343 -10.725 1.00 92.38 76 GLN A N 1
ATOM 542 C CA . GLN A 1 76 ? 14.169 8.341 -9.764 1.00 92.38 76 GLN A CA 1
ATOM 543 C C . GLN A 1 76 ? 14.116 8.853 -8.316 1.00 92.38 76 GLN A C 1
ATOM 545 O O . GLN A 1 76 ? 13.636 8.137 -7.439 1.00 92.38 76 GLN A O 1
ATOM 550 N N . ALA A 1 77 ? 14.573 10.081 -8.056 1.00 93.31 77 ALA A N 1
ATOM 551 C CA . ALA A 1 77 ? 14.524 10.674 -6.721 1.00 93.31 77 ALA A CA 1
ATOM 552 C C . ALA A 1 77 ? 13.083 10.781 -6.194 1.00 93.31 77 ALA A C 1
ATOM 554 O O . ALA A 1 77 ? 12.831 10.470 -5.031 1.00 93.31 77 ALA A O 1
ATOM 555 N N . ARG A 1 78 ? 12.126 11.153 -7.056 1.00 94.62 78 ARG A N 1
ATOM 556 C CA . ARG A 1 78 ? 10.697 11.192 -6.701 1.00 94.62 78 ARG A CA 1
ATOM 557 C C . ARG A 1 78 ? 10.157 9.809 -6.351 1.00 94.62 78 ARG A C 1
ATOM 559 O O . ARG A 1 78 ? 9.571 9.652 -5.289 1.00 94.62 78 ARG A O 1
ATOM 566 N N . ARG A 1 79 ? 10.414 8.799 -7.189 1.00 94.88 79 ARG A N 1
ATOM 567 C CA . ARG A 1 79 ? 9.974 7.412 -6.940 1.00 94.88 79 ARG A CA 1
ATOM 568 C C . ARG A 1 79 ? 10.522 6.861 -5.630 1.00 94.88 79 ARG A C 1
ATOM 570 O O . ARG A 1 79 ? 9.792 6.231 -4.868 1.00 94.88 79 ARG A O 1
ATOM 577 N N . TRP A 1 80 ? 11.801 7.126 -5.366 1.00 93.06 80 TRP A N 1
ATOM 578 C CA . TRP A 1 80 ? 12.436 6.750 -4.110 1.00 93.06 80 TRP A CA 1
ATOM 579 C C . TRP A 1 80 ? 11.750 7.421 -2.918 1.00 93.06 80 TRP A C 1
ATOM 581 O O . TRP A 1 80 ? 11.394 6.740 -1.960 1.00 93.06 80 TRP A O 1
ATOM 591 N N . ALA A 1 81 ? 11.511 8.733 -2.995 1.00 94.00 81 ALA A N 1
ATOM 592 C CA . ALA A 1 81 ? 10.823 9.473 -1.941 1.00 94.00 81 ALA A CA 1
ATOM 593 C C . ALA A 1 81 ? 9.402 8.938 -1.687 1.00 94.00 81 ALA A C 1
ATOM 595 O O . ALA A 1 81 ? 9.015 8.788 -0.529 1.00 94.00 81 ALA A O 1
ATOM 596 N N . SER A 1 82 ? 8.655 8.588 -2.740 1.00 93.06 82 SER A N 1
ATOM 597 C CA . SER A 1 82 ? 7.335 7.954 -2.625 1.00 93.06 82 SER A CA 1
ATOM 598 C C . SER A 1 82 ? 7.400 6.612 -1.895 1.00 93.06 82 SER A C 1
ATOM 600 O O . SER A 1 82 ? 6.683 6.411 -0.915 1.00 93.06 82 SER A O 1
ATOM 602 N N . CYS A 1 83 ? 8.300 5.711 -2.308 1.00 94.44 83 CYS A N 1
ATOM 603 C CA . CYS A 1 83 ? 8.468 4.414 -1.644 1.00 94.44 83 CYS A CA 1
ATOM 604 C C . CYS A 1 83 ? 8.871 4.600 -0.177 1.00 94.44 83 CYS A C 1
ATOM 606 O O . CYS A 1 83 ? 8.241 4.039 0.716 1.00 94.44 83 CYS A O 1
ATOM 608 N N . GLN A 1 84 ? 9.859 5.457 0.089 1.00 93.31 84 GLN A N 1
ATOM 609 C CA . GLN A 1 84 ? 10.338 5.733 1.440 1.00 93.31 84 GLN A CA 1
ATOM 610 C C . GLN A 1 84 ? 9.249 6.349 2.330 1.00 93.31 84 GLN A C 1
ATOM 612 O O . GLN A 1 84 ? 9.163 6.006 3.506 1.00 93.31 84 GLN A O 1
ATOM 617 N N . SER A 1 85 ? 8.395 7.221 1.787 1.00 94.94 85 SER A N 1
ATOM 618 C CA . SER A 1 85 ? 7.262 7.796 2.520 1.00 94.94 85 SER A CA 1
ATOM 619 C C . SER A 1 85 ? 6.218 6.752 2.912 1.00 94.94 85 SER A C 1
ATOM 621 O O . SER A 1 85 ? 5.565 6.909 3.943 1.00 94.94 85 SER A O 1
ATOM 623 N N . VAL A 1 86 ? 5.997 5.732 2.083 1.00 94.75 86 VAL A N 1
ATOM 624 C CA . VAL A 1 86 ? 5.095 4.629 2.433 1.00 94.75 86 VAL A CA 1
ATOM 625 C C . VAL A 1 86 ? 5.770 3.727 3.462 1.00 94.75 86 VAL A C 1
ATOM 627 O O . VAL A 1 86 ? 5.164 3.402 4.477 1.00 94.75 86 VAL A O 1
ATOM 630 N N . GLN A 1 87 ? 7.042 3.386 3.254 1.00 92.75 87 GLN A N 1
ATOM 631 C CA . GLN A 1 87 ? 7.799 2.525 4.162 1.00 92.75 87 GLN A CA 1
ATOM 632 C C . GLN A 1 87 ? 7.933 3.106 5.566 1.00 92.75 87 GLN A C 1
ATOM 634 O O . GLN A 1 87 ? 7.729 2.378 6.530 1.00 92.75 87 GLN A O 1
ATOM 639 N N . SER A 1 88 ? 8.238 4.399 5.700 1.00 92.12 88 SER A N 1
ATOM 640 C CA . SER A 1 88 ? 8.407 5.040 7.009 1.00 92.12 88 SER A CA 1
ATOM 641 C C . SER A 1 88 ? 7.128 5.015 7.844 1.00 92.12 88 SER A C 1
ATOM 643 O O . SER A 1 88 ? 7.199 4.909 9.063 1.00 92.12 88 SER A O 1
ATOM 645 N N . ARG A 1 89 ? 5.955 5.048 7.198 1.00 91.12 89 ARG A N 1
ATOM 646 C CA . ARG A 1 89 ? 4.660 4.882 7.871 1.00 91.12 89 ARG A CA 1
ATOM 647 C C . ARG A 1 89 ? 4.446 3.454 8.377 1.00 91.12 89 ARG A C 1
ATOM 649 O O . ARG A 1 89 ? 3.793 3.270 9.394 1.00 91.12 89 ARG A O 1
ATOM 656 N N . LEU A 1 90 ? 4.984 2.467 7.666 1.00 89.00 90 LEU A N 1
ATOM 657 C CA . LEU A 1 90 ? 4.793 1.039 7.932 1.00 89.00 90 LEU A CA 1
ATOM 658 C C . LEU A 1 90 ? 5.951 0.408 8.726 1.00 89.00 90 LEU A C 1
ATOM 660 O O . LEU A 1 90 ? 5.948 -0.797 8.956 1.00 89.00 90 LEU A O 1
ATOM 664 N N . GLN A 1 91 ? 6.969 1.183 9.111 1.00 76.88 91 GLN A N 1
ATOM 665 C CA . GLN A 1 91 ? 8.231 0.650 9.631 1.00 76.88 91 GLN A CA 1
ATOM 666 C C . GLN A 1 91 ? 8.079 -0.087 10.973 1.00 76.88 91 GLN A C 1
ATOM 668 O O . GLN A 1 91 ? 8.753 -1.092 11.187 1.00 76.88 91 GLN A O 1
ATOM 673 N N . ASP A 1 92 ? 7.145 0.340 11.825 1.00 72.25 92 ASP A N 1
ATOM 674 C CA . ASP A 1 92 ? 6.843 -0.315 13.112 1.00 72.25 92 ASP A CA 1
ATOM 675 C C . ASP A 1 92 ? 6.050 -1.626 12.954 1.00 72.25 92 ASP A C 1
ATOM 677 O O . ASP A 1 92 ? 5.753 -2.332 13.916 1.00 72.25 92 ASP A O 1
ATOM 681 N N . GLU A 1 93 ? 5.694 -1.953 11.717 1.00 67.12 93 GLU A N 1
ATOM 682 C CA . GLU A 1 93 ? 4.676 -2.924 11.361 1.00 67.12 93 GL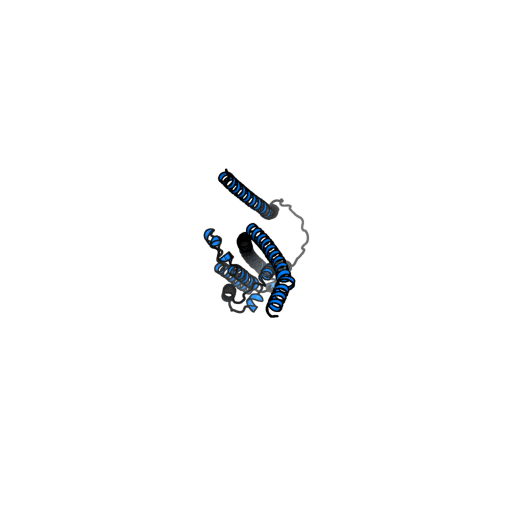U A CA 1
ATOM 683 C C . GLU A 1 93 ? 5.221 -4.051 10.464 1.00 67.12 93 GLU A C 1
ATOM 685 O O . GLU A 1 93 ? 4.509 -4.999 10.143 1.00 67.12 93 GLU A O 1
ATOM 690 N N . VAL A 1 94 ? 6.495 -3.996 10.070 1.00 68.50 94 VAL A N 1
ATOM 691 C CA . VAL A 1 94 ? 7.059 -4.932 9.089 1.00 68.50 94 VAL A CA 1
ATOM 692 C C . VAL A 1 94 ? 7.258 -6.320 9.680 1.00 68.50 94 VAL A C 1
ATOM 694 O O . VAL A 1 94 ? 8.147 -6.541 10.501 1.00 68.50 94 VAL A O 1
ATOM 697 N N . ASN A 1 95 ? 6.504 -7.292 9.171 1.00 80.19 95 ASN A N 1
ATOM 698 C CA . ASN A 1 95 ? 6.834 -8.697 9.341 1.00 80.19 95 ASN A CA 1
ATOM 699 C C . ASN A 1 95 ? 7.605 -9.217 8.118 1.00 80.19 95 ASN A C 1
ATOM 701 O O . ASN A 1 95 ? 7.020 -9.576 7.098 1.00 80.19 95 ASN A O 1
ATOM 705 N N . GLU A 1 96 ? 8.932 -9.309 8.229 1.00 79.31 96 GLU A N 1
ATOM 706 C CA . GLU A 1 96 ? 9.795 -9.828 7.152 1.00 79.31 96 GLU A CA 1
ATOM 707 C C . GLU A 1 96 ? 9.503 -11.296 6.792 1.00 79.31 96 GLU A C 1
ATOM 709 O O . GLU A 1 96 ? 9.874 -11.750 5.714 1.00 79.31 96 GLU A O 1
ATOM 714 N N . THR A 1 97 ? 8.804 -12.030 7.665 1.00 80.56 97 THR A N 1
ATOM 715 C CA . THR A 1 97 ? 8.384 -13.424 7.432 1.00 80.56 97 THR A CA 1
ATOM 716 C C . THR A 1 97 ? 6.975 -13.550 6.849 1.00 80.56 97 THR A C 1
ATOM 718 O O . THR A 1 97 ? 6.436 -14.651 6.760 1.00 80.56 97 THR A O 1
ATOM 721 N N . SER A 1 98 ? 6.363 -12.432 6.455 1.00 88.62 98 SER A N 1
ATOM 722 C CA . SER A 1 98 ? 5.028 -12.416 5.861 1.00 88.62 98 SER A CA 1
ATOM 723 C C . SER A 1 98 ? 4.948 -13.244 4.574 1.00 88.62 98 SER A C 1
ATOM 725 O O . SER A 1 98 ? 5.891 -13.302 3.774 1.00 88.62 98 SER A O 1
ATOM 727 N N . GLU A 1 99 ? 3.780 -13.842 4.333 1.00 93.38 99 GLU A N 1
ATOM 728 C CA . GLU A 1 99 ? 3.484 -14.550 3.085 1.00 93.38 99 GLU A CA 1
ATOM 729 C C . GLU A 1 99 ? 3.607 -13.627 1.864 1.00 93.38 99 GLU A C 1
ATOM 731 O O . GLU A 1 99 ? 4.097 -14.057 0.823 1.00 93.38 99 GLU A O 1
ATOM 736 N N . TYR A 1 100 ? 3.267 -12.338 2.002 1.00 94.62 100 TYR A N 1
ATOM 737 C CA . TYR A 1 100 ? 3.356 -11.360 0.912 1.00 94.62 100 TYR A CA 1
ATOM 738 C C . TYR A 1 100 ? 4.801 -10.992 0.585 1.00 94.62 100 TYR A C 1
ATOM 740 O O . TYR A 1 100 ? 5.138 -10.789 -0.581 1.00 94.62 100 TYR A O 1
ATOM 748 N N . VAL A 1 101 ? 5.669 -10.945 1.599 1.00 92.12 101 VAL A N 1
ATOM 749 C CA . VAL A 1 101 ? 7.113 -10.759 1.407 1.00 92.12 101 VAL A CA 1
ATOM 750 C C . VAL A 1 101 ? 7.701 -11.974 0.700 1.00 92.12 101 VAL A C 1
ATOM 752 O O . VAL A 1 101 ? 8.431 -11.822 -0.276 1.00 92.12 101 VAL A O 1
ATOM 755 N N . SER A 1 102 ? 7.333 -13.177 1.140 1.00 92.62 102 SER A N 1
ATOM 756 C CA . SER A 1 102 ? 7.779 -14.425 0.512 1.00 92.62 102 SER A CA 1
ATOM 757 C C . SER A 1 102 ? 7.321 -14.521 -0.948 1.00 92.62 102 SER A C 1
ATOM 759 O O . SER A 1 102 ? 8.124 -14.831 -1.824 1.00 92.62 102 SER A O 1
ATOM 761 N N . LEU A 1 103 ? 6.061 -14.171 -1.229 1.00 94.12 103 LEU A N 1
ATOM 762 C CA . LEU A 1 103 ? 5.494 -14.110 -2.579 1.00 94.12 103 LEU A CA 1
ATOM 763 C C . LEU A 1 103 ? 6.234 -13.102 -3.468 1.00 94.12 103 LEU A C 1
ATOM 765 O O . LEU A 1 103 ? 6.586 -13.405 -4.606 1.00 94.12 103 LEU A O 1
ATOM 769 N N . ALA A 1 104 ? 6.495 -11.904 -2.947 1.00 94.38 104 ALA A N 1
ATOM 770 C CA . ALA A 1 104 ? 7.257 -10.879 -3.646 1.00 94.38 104 ALA A CA 1
ATOM 771 C C . ALA A 1 104 ? 8.688 -11.339 -3.980 1.00 94.38 104 ALA A C 1
ATOM 773 O O . ALA A 1 104 ? 9.163 -11.108 -5.093 1.00 94.38 104 ALA A O 1
ATOM 774 N N . LEU A 1 105 ? 9.365 -12.009 -3.041 1.00 93.25 105 LEU A N 1
ATOM 775 C CA . LEU A 1 105 ? 10.719 -12.538 -3.229 1.00 93.25 105 LEU A CA 1
ATOM 776 C C . LEU A 1 105 ? 10.788 -13.679 -4.246 1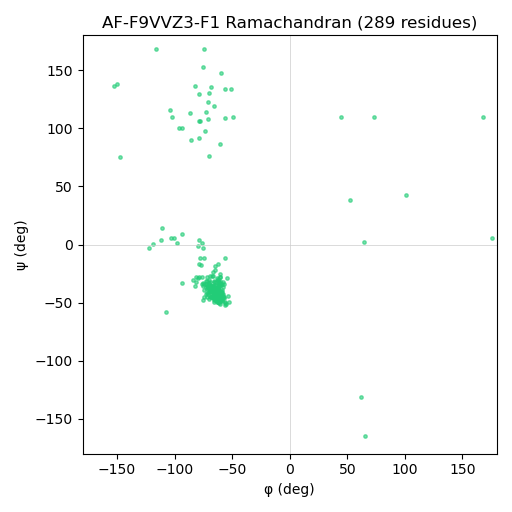.00 93.25 105 LEU A C 1
ATOM 778 O O . LEU A 1 105 ? 11.762 -13.760 -5.001 1.00 93.25 105 LEU A O 1
ATOM 782 N N . ASP A 1 106 ? 9.780 -14.550 -4.256 1.00 93.19 106 ASP A N 1
ATOM 783 C CA . ASP A 1 106 ? 9.669 -15.649 -5.216 1.00 93.19 106 ASP A CA 1
ATOM 784 C C . ASP A 1 106 ? 9.555 -15.100 -6.644 1.00 93.19 106 ASP A C 1
ATOM 786 O O . ASP A 1 106 ? 10.359 -15.434 -7.514 1.00 93.19 106 ASP A O 1
ATOM 790 N N . ILE A 1 107 ? 8.651 -14.138 -6.853 1.00 93.31 107 ILE A N 1
ATOM 791 C CA . ILE A 1 107 ? 8.441 -13.503 -8.162 1.00 93.31 107 ILE A CA 1
ATOM 792 C C . ILE A 1 107 ? 9.664 -12.688 -8.602 1.00 93.31 107 ILE A C 1
ATOM 794 O O . ILE A 1 107 ? 10.003 -12.668 -9.785 1.00 93.31 107 ILE A O 1
ATOM 798 N N . TRP A 1 108 ? 10.348 -12.018 -7.671 1.00 91.56 108 TRP A N 1
ATOM 799 C CA . TRP A 1 108 ? 11.544 -11.233 -7.988 1.00 91.56 108 TRP A CA 1
ATOM 800 C C . TRP A 1 108 ? 12.735 -12.095 -8.446 1.00 91.56 108 TRP A C 1
ATOM 802 O O . TRP A 1 108 ? 13.608 -11.607 -9.175 1.00 91.56 108 TRP A O 1
ATOM 812 N N . GLY A 1 109 ? 12.751 -13.378 -8.068 1.00 78.81 109 GLY A N 1
ATOM 813 C CA . GLY A 1 109 ? 13.650 -14.379 -8.637 1.00 78.81 109 GLY A CA 1
ATOM 814 C C . GLY A 1 109 ? 14.879 -14.726 -7.796 1.00 78.81 109 GLY A C 1
ATOM 815 O O . GLY A 1 109 ? 15.962 -14.883 -8.360 1.00 78.81 109 GLY A O 1
ATOM 816 N N . GLY A 1 110 ? 14.760 -14.882 -6.469 1.00 65.38 110 GLY A N 1
ATOM 817 C CA . GLY A 1 110 ? 15.891 -15.476 -5.737 1.00 65.38 110 GLY A CA 1
ATOM 818 C C . GLY A 1 110 ? 15.857 -15.592 -4.217 1.00 65.38 110 GLY A C 1
ATOM 819 O O . GLY A 1 110 ? 16.890 -15.955 -3.662 1.00 65.38 110 GLY A O 1
ATOM 820 N N . GLY A 1 111 ? 14.759 -15.268 -3.525 1.00 70.38 111 GLY A N 1
ATOM 821 C CA . GLY A 1 111 ? 14.692 -15.396 -2.055 1.00 70.38 111 GLY A CA 1
ATOM 822 C C . GLY A 1 111 ? 15.652 -14.484 -1.271 1.00 70.38 111 GLY A C 1
ATOM 823 O O . GLY A 1 111 ? 15.697 -14.547 -0.046 1.00 70.38 111 GLY A O 1
ATOM 824 N N . ASP A 1 112 ? 16.418 -13.640 -1.966 1.00 84.56 112 ASP A N 1
ATOM 825 C CA . ASP A 1 112 ? 17.410 -12.735 -1.398 1.00 84.56 112 ASP A CA 1
ATOM 826 C C . ASP A 1 112 ? 16.767 -11.368 -1.147 1.00 84.56 112 ASP A C 1
ATOM 828 O O . ASP A 1 112 ? 16.569 -10.552 -2.057 1.00 84.56 112 ASP A O 1
ATOM 832 N N . LEU A 1 113 ? 16.406 -11.152 0.114 1.00 84.88 113 LEU A N 1
ATOM 833 C CA . LEU A 1 113 ? 15.749 -9.938 0.579 1.00 84.88 113 LEU A CA 1
ATOM 834 C C . LEU A 1 113 ? 16.649 -8.704 0.470 1.00 84.88 113 LEU A C 1
ATOM 836 O O . LEU A 1 113 ? 16.154 -7.613 0.181 1.00 84.88 113 LEU A O 1
ATOM 840 N N . ASP A 1 114 ? 17.961 -8.870 0.622 1.00 86.81 114 ASP A N 1
ATOM 841 C CA . ASP A 1 114 ? 18.909 -7.764 0.517 1.00 86.81 114 ASP A CA 1
ATOM 842 C C . ASP A 1 114 ? 19.042 -7.294 -0.930 1.00 86.81 114 ASP A C 1
ATOM 844 O O . ASP A 1 114 ? 19.112 -6.091 -1.180 1.00 86.81 114 ASP A O 1
ATOM 848 N N . LYS A 1 115 ? 18.972 -8.208 -1.906 1.00 86.06 115 LYS A N 1
ATOM 849 C CA . LYS A 1 115 ? 18.880 -7.825 -3.325 1.00 86.06 115 LYS A CA 1
ATOM 850 C C . LYS A 1 115 ? 17.585 -7.098 -3.650 1.00 86.06 115 LYS A C 1
ATOM 852 O O . LYS A 1 115 ? 17.623 -6.109 -4.377 1.00 86.06 115 LYS A O 1
ATOM 857 N N . LEU A 1 116 ? 16.452 -7.557 -3.116 1.00 88.31 116 LEU A N 1
ATOM 858 C CA . LEU A 1 116 ? 15.168 -6.883 -3.320 1.00 88.31 116 LEU A CA 1
ATOM 859 C C . LEU A 1 116 ? 15.203 -5.446 -2.771 1.00 88.31 116 LEU A C 1
ATOM 861 O O . LEU A 1 116 ? 14.741 -4.521 -3.432 1.00 88.31 116 LEU A O 1
ATOM 865 N N . ARG A 1 117 ? 15.789 -5.250 -1.585 1.00 86.50 117 ARG A N 1
ATOM 866 C CA . ARG A 1 117 ? 15.943 -3.931 -0.950 1.00 86.50 117 ARG A CA 1
ATOM 867 C C . ARG A 1 117 ? 17.028 -3.077 -1.606 1.00 86.50 117 ARG A C 1
ATOM 869 O O . ARG A 1 117 ? 16.912 -1.857 -1.648 1.00 86.50 117 ARG A O 1
ATOM 876 N N . GLY A 1 118 ? 18.100 -3.680 -2.100 1.00 85.88 118 GLY A N 1
ATOM 877 C CA . GLY A 1 118 ? 19.182 -2.958 -2.768 1.00 85.88 118 GLY A CA 1
ATOM 878 C C . GLY A 1 118 ? 18.786 -2.444 -4.153 1.00 85.88 118 GLY A C 1
ATOM 879 O O . GLY A 1 118 ? 19.311 -1.426 -4.608 1.00 85.88 118 GLY A O 1
ATOM 880 N N . ASP A 1 119 ? 17.850 -3.124 -4.815 1.00 90.06 119 ASP A N 1
ATOM 881 C CA . ASP A 1 119 ? 17.405 -2.774 -6.155 1.00 90.06 119 ASP A CA 1
ATOM 882 C C . ASP A 1 119 ? 16.357 -1.649 -6.159 1.00 90.06 119 ASP A C 1
ATOM 884 O O . ASP A 1 119 ? 15.394 -1.641 -5.393 1.00 90.06 119 ASP A O 1
ATOM 888 N N . ARG A 1 120 ? 16.514 -0.685 -7.071 1.00 86.75 120 ARG A N 1
ATOM 889 C CA . ARG A 1 120 ? 15.632 0.493 -7.162 1.00 86.75 120 ARG A CA 1
ATOM 890 C C . ARG A 1 120 ? 14.204 0.134 -7.572 1.00 86.75 120 ARG A C 1
ATOM 892 O O . ARG A 1 120 ? 13.264 0.784 -7.125 1.00 86.75 120 ARG A O 1
ATOM 899 N N . VAL A 1 121 ? 14.045 -0.860 -8.440 1.00 93.00 121 VAL A N 1
ATOM 900 C CA . VAL A 1 121 ? 12.744 -1.387 -8.866 1.00 93.00 121 VAL A CA 1
ATOM 901 C C . VAL A 1 121 ? 12.237 -2.394 -7.828 1.00 93.00 121 VAL A C 1
ATOM 903 O O . VAL A 1 121 ? 11.050 -2.394 -7.502 1.00 93.00 121 VAL A O 1
ATOM 906 N N . GLY A 1 122 ? 13.142 -3.165 -7.222 1.00 93.12 122 GLY A N 1
ATOM 907 C CA . GLY A 1 122 ? 12.857 -4.067 -6.106 1.00 93.12 122 GLY A CA 1
ATOM 908 C C . GLY A 1 122 ? 12.253 -3.359 -4.890 1.00 93.12 122 GLY A C 1
ATOM 909 O O . GLY A 1 122 ? 11.357 -3.900 -4.248 1.00 93.12 122 GLY A O 1
ATOM 910 N N . GLN A 1 123 ? 12.616 -2.101 -4.636 1.00 93.44 123 GLN A N 1
ATOM 911 C CA . GLN A 1 123 ? 12.005 -1.273 -3.589 1.00 93.44 123 GLN A CA 1
ATOM 912 C C . GLN A 1 123 ? 10.499 -1.047 -3.779 1.00 93.44 123 GLN A C 1
ATOM 914 O O . GLN A 1 123 ? 9.760 -1.003 -2.795 1.00 93.44 123 GLN A O 1
ATOM 919 N N . ILE A 1 124 ? 10.009 -0.966 -5.020 1.00 95.94 124 ILE A N 1
ATOM 920 C CA . ILE A 1 124 ? 8.566 -0.872 -5.307 1.00 95.94 124 ILE A CA 1
ATOM 921 C C . ILE A 1 124 ? 7.876 -2.170 -4.873 1.00 95.94 124 ILE A C 1
ATOM 923 O O . ILE A 1 124 ? 6.843 -2.148 -4.202 1.00 95.94 124 ILE A O 1
ATOM 927 N N . VAL A 1 125 ? 8.481 -3.307 -5.216 1.00 96.12 125 VAL A N 1
ATOM 928 C CA . VAL A 1 125 ? 7.977 -4.646 -4.887 1.00 96.12 125 VAL A CA 1
ATOM 929 C C . VAL A 1 125 ? 7.983 -4.879 -3.376 1.00 96.12 125 VAL A C 1
ATOM 931 O O . VAL A 1 125 ? 6.964 -5.268 -2.807 1.00 96.12 125 VAL A O 1
ATOM 934 N N . TRP A 1 126 ? 9.094 -4.560 -2.712 1.00 94.69 126 TRP A N 1
ATOM 935 C CA . TRP A 1 126 ? 9.234 -4.619 -1.259 1.00 94.69 126 TRP A CA 1
ATOM 936 C C . TRP A 1 126 ? 8.167 -3.778 -0.546 1.00 94.69 126 TRP A C 1
ATOM 938 O O . TRP A 1 126 ? 7.456 -4.279 0.324 1.00 94.69 126 TRP A O 1
ATOM 948 N N . THR A 1 127 ? 7.987 -2.524 -0.968 1.00 95.56 127 THR A N 1
ATOM 949 C CA . THR A 1 127 ? 6.966 -1.637 -0.389 1.00 95.56 127 THR A CA 1
ATOM 950 C C . THR A 1 127 ? 5.557 -2.183 -0.608 1.00 95.56 127 THR A C 1
ATOM 952 O O . THR A 1 127 ? 4.725 -2.115 0.291 1.00 95.56 127 THR A O 1
ATOM 955 N N . THR A 1 128 ? 5.284 -2.769 -1.776 1.00 96.94 128 THR A N 1
ATOM 956 C CA . THR A 1 128 ? 3.983 -3.387 -2.079 1.00 96.94 128 THR A CA 1
ATOM 957 C C . THR A 1 128 ? 3.676 -4.535 -1.119 1.00 96.94 128 THR A C 1
ATOM 959 O O . THR A 1 128 ? 2.571 -4.609 -0.583 1.00 96.94 128 THR A O 1
ATOM 962 N N . ALA A 1 129 ? 4.656 -5.404 -0.861 1.00 95.56 129 ALA A N 1
ATOM 963 C CA . ALA A 1 129 ? 4.510 -6.500 0.092 1.00 95.56 129 ALA A CA 1
ATOM 964 C C . ALA A 1 129 ? 4.261 -5.991 1.521 1.00 95.56 129 ALA A C 1
ATOM 966 O O . ALA A 1 129 ? 3.392 -6.519 2.210 1.00 95.56 129 ALA A O 1
ATOM 967 N N . MET A 1 130 ? 4.964 -4.933 1.942 1.00 95.25 130 MET A N 1
ATOM 968 C CA . MET A 1 130 ? 4.734 -4.289 3.242 1.00 95.25 130 MET A CA 1
ATOM 969 C C . MET A 1 130 ? 3.315 -3.723 3.372 1.00 95.25 130 MET A C 1
ATOM 971 O O . MET A 1 130 ? 2.690 -3.869 4.419 1.00 95.25 130 MET A O 1
ATOM 975 N N . VAL A 1 131 ? 2.796 -3.090 2.315 1.00 96.56 131 VAL A N 1
ATOM 976 C CA . VAL A 1 131 ? 1.423 -2.562 2.290 1.00 96.56 131 VAL A CA 1
ATOM 977 C C . VAL A 1 131 ? 0.410 -3.699 2.436 1.00 96.56 131 VAL A C 1
ATOM 979 O O . VAL A 1 131 ? -0.491 -3.607 3.268 1.00 96.56 131 VAL A O 1
ATOM 982 N N . ALA A 1 132 ? 0.570 -4.784 1.674 1.00 96.81 132 ALA A N 1
ATOM 983 C CA . ALA A 1 132 ? -0.308 -5.948 1.767 1.00 96.81 132 ALA A CA 1
ATOM 984 C C . ALA A 1 132 ? -0.277 -6.586 3.165 1.00 96.81 132 ALA A C 1
ATOM 986 O O . ALA A 1 132 ? -1.334 -6.849 3.738 1.00 96.81 132 ALA A O 1
ATOM 987 N N . ASP A 1 133 ? 0.915 -6.769 3.740 1.00 95.31 133 ASP A N 1
ATOM 988 C CA . ASP A 1 133 ? 1.073 -7.300 5.096 1.00 95.31 133 ASP A CA 1
ATOM 989 C C . ASP A 1 133 ? 0.395 -6.412 6.147 1.00 95.31 133 ASP A C 1
ATOM 991 O O . ASP A 1 133 ? -0.344 -6.911 6.996 1.00 95.31 133 ASP A O 1
ATOM 995 N N . SER A 1 134 ? 0.582 -5.091 6.061 1.00 94.38 134 SER A N 1
ATOM 996 C CA . SER A 1 134 ? -0.074 -4.147 6.969 1.00 94.38 134 SER A CA 1
ATOM 997 C C . SER A 1 134 ? -1.593 -4.257 6.897 1.00 94.38 134 SER A C 1
ATOM 999 O O . SER A 1 134 ? -2.235 -4.434 7.932 1.00 94.38 134 SER A O 1
ATOM 1001 N N . VAL A 1 135 ? -2.179 -4.280 5.693 1.00 95.12 135 VAL A N 1
ATOM 1002 C CA . VAL A 1 135 ? -3.630 -4.471 5.532 1.00 95.12 135 VAL A CA 1
ATOM 1003 C C . VAL A 1 135 ? -4.088 -5.797 6.130 1.00 95.12 135 VAL A C 1
ATOM 1005 O O . VAL A 1 135 ? -5.075 -5.821 6.865 1.00 95.12 135 VAL A O 1
ATOM 1008 N N . ALA A 1 136 ? -3.377 -6.889 5.848 1.00 94.31 136 ALA A N 1
ATOM 1009 C CA . ALA A 1 136 ? -3.747 -8.221 6.313 1.00 94.31 136 ALA A CA 1
ATOM 1010 C C . ALA A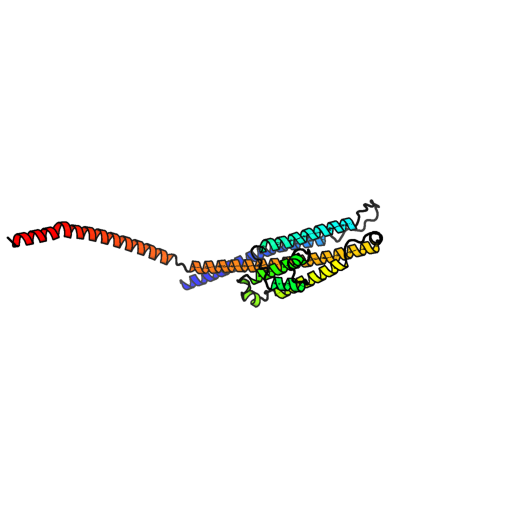 1 136 ? -3.753 -8.341 7.847 1.00 94.31 136 ALA A C 1
ATOM 1012 O O . ALA A 1 136 ? -4.570 -9.084 8.398 1.00 94.31 136 ALA A O 1
ATOM 1013 N N . ARG A 1 137 ? -2.880 -7.594 8.538 1.00 92.38 137 ARG A N 1
ATOM 1014 C CA . ARG A 1 137 ? -2.788 -7.581 10.006 1.00 92.38 137 ARG A CA 1
ATOM 1015 C C . ARG A 1 137 ? -3.865 -6.736 10.689 1.00 92.38 137 ARG A C 1
ATOM 1017 O O . ARG A 1 137 ? -4.092 -6.927 11.883 1.00 92.38 137 ARG A O 1
ATOM 1024 N N . GLN A 1 138 ? -4.550 -5.839 9.977 1.00 91.88 138 GLN A N 1
ATOM 1025 C CA . GLN A 1 138 ? -5.627 -5.032 10.559 1.00 91.88 138 GLN A CA 1
ATOM 1026 C C . GLN A 1 138 ? -6.863 -5.906 10.845 1.00 91.88 138 GLN A C 1
ATOM 1028 O O . GLN A 1 138 ? -7.436 -6.459 9.906 1.00 91.88 138 GLN A O 1
ATOM 1033 N N . PRO A 1 139 ? -7.372 -5.992 12.090 1.00 93.25 139 PRO A N 1
ATOM 1034 C CA . PRO A 1 139 ? -8.587 -6.761 12.387 1.00 93.25 139 PRO A CA 1
ATOM 1035 C C . PRO A 1 139 ? -9.803 -6.315 11.566 1.00 93.25 139 PRO A C 1
ATOM 1037 O O . PRO A 1 139 ? -10.610 -7.143 11.144 1.00 93.25 139 PRO A O 1
ATOM 1040 N N . ALA A 1 140 ? -9.904 -5.015 11.269 1.00 92.62 140 ALA A N 1
ATOM 1041 C CA . ALA A 1 140 ? -10.924 -4.452 10.394 1.00 92.62 140 ALA A CA 1
ATOM 1042 C C . ALA A 1 140 ? -10.955 -5.117 9.015 1.00 92.62 140 ALA A C 1
ATOM 1044 O O . ALA A 1 140 ? -12.024 -5.203 8.416 1.00 92.62 140 ALA A O 1
ATOM 1045 N N . TRP A 1 141 ? -9.828 -5.630 8.519 1.00 94.88 141 TRP A N 1
ATOM 1046 C CA . TRP A 1 141 ? -9.778 -6.337 7.245 1.00 94.88 141 TRP A CA 1
ATOM 1047 C C . TRP A 1 141 ? -10.664 -7.584 7.219 1.00 94.88 141 TRP A C 1
ATOM 1049 O O . TRP A 1 141 ? -11.195 -7.948 6.174 1.00 94.88 141 TRP A O 1
ATOM 1059 N N . GLN A 1 142 ? -10.897 -8.215 8.368 1.00 93.50 142 GLN A N 1
ATOM 1060 C CA . GLN A 1 142 ? -11.735 -9.412 8.475 1.00 93.50 142 GLN A CA 1
ATOM 1061 C C . GLN A 1 142 ? -13.237 -9.103 8.492 1.00 93.50 142 GLN A C 1
ATOM 1063 O O . GLN A 1 142 ? -14.055 -10.015 8.533 1.00 93.50 142 GLN A O 1
ATOM 1068 N N . LEU A 1 143 ? -13.637 -7.830 8.440 1.00 91.75 143 LEU A N 1
ATOM 1069 C CA . LEU A 1 143 ? -15.049 -7.463 8.431 1.00 91.75 143 LEU A CA 1
ATOM 1070 C C . LEU A 1 143 ? -15.717 -7.853 7.105 1.00 91.75 143 LEU A C 1
ATOM 1072 O O . LEU A 1 143 ? -15.314 -7.386 6.039 1.00 91.75 143 LEU A O 1
ATOM 1076 N N . ASP A 1 144 ? -16.861 -8.537 7.185 1.00 93.06 144 ASP A N 1
ATOM 1077 C CA . ASP A 1 144 ? -17.744 -8.833 6.038 1.00 93.06 144 ASP A CA 1
ATOM 1078 C C . ASP A 1 144 ? -18.208 -7.581 5.275 1.00 93.06 144 ASP A C 1
ATOM 1080 O O . ASP A 1 144 ? -18.845 -7.670 4.227 1.00 93.06 144 ASP A O 1
ATOM 1084 N N . PHE A 1 145 ? -17.986 -6.389 5.837 1.00 90.19 145 PHE A N 1
ATOM 1085 C CA . PHE A 1 145 ? -18.257 -5.120 5.172 1.00 90.19 145 PHE A CA 1
ATOM 1086 C C . PHE A 1 145 ? -17.575 -5.050 3.800 1.00 90.19 145 PHE A C 1
ATOM 1088 O O . PHE A 1 145 ? -18.223 -4.636 2.839 1.00 90.19 145 PHE A O 1
ATOM 1095 N N . PHE A 1 146 ? -16.311 -5.472 3.700 1.00 93.25 146 PHE A N 1
ATOM 1096 C CA . PHE A 1 146 ? -15.555 -5.375 2.452 1.00 93.25 146 PHE A CA 1
ATOM 1097 C C . PHE A 1 146 ? -16.137 -6.286 1.363 1.00 93.25 146 PHE A C 1
ATOM 1099 O O . PHE A 1 146 ? -16.278 -5.855 0.218 1.00 93.25 146 PHE A O 1
ATOM 1106 N N . ASP A 1 147 ? -16.566 -7.495 1.730 1.00 94.00 147 ASP A N 1
ATOM 1107 C CA . ASP A 1 147 ? -17.175 -8.457 0.803 1.00 94.00 147 ASP A CA 1
ATOM 1108 C C . ASP A 1 147 ? -18.580 -8.038 0.383 1.00 94.00 147 ASP A C 1
ATOM 1110 O O . ASP A 1 147 ? -18.906 -8.025 -0.803 1.00 94.00 147 ASP A O 1
ATOM 1114 N N . ARG A 1 148 ? -19.407 -7.612 1.345 1.00 93.75 148 ARG A N 1
ATOM 1115 C CA . ARG A 1 148 ? -20.790 -7.187 1.079 1.00 93.75 148 ARG A CA 1
ATOM 1116 C C . ARG A 1 148 ? -20.886 -6.002 0.125 1.00 93.75 148 ARG A C 1
ATOM 1118 O O . ARG A 1 148 ? -21.889 -5.876 -0.571 1.00 93.75 148 ARG A O 1
ATOM 1125 N N . HIS A 1 149 ? -19.867 -5.147 0.096 1.00 92.56 149 HIS A N 1
ATOM 1126 C CA . HIS A 1 149 ? -19.818 -3.988 -0.795 1.00 92.56 149 HIS A CA 1
ATOM 1127 C C . HIS A 1 149 ? -18.903 -4.204 -2.007 1.00 92.56 149 HIS A C 1
ATOM 1129 O O . HIS A 1 149 ? -18.720 -3.269 -2.779 1.00 92.56 149 HIS A O 1
ATOM 1135 N N . ALA A 1 150 ? -18.352 -5.413 -2.189 1.00 90.50 150 ALA A N 1
ATOM 1136 C CA . ALA A 1 150 ? -17.421 -5.751 -3.268 1.00 90.50 150 ALA A CA 1
ATOM 1137 C C . ALA A 1 150 ? -16.217 -4.789 -3.363 1.00 90.50 150 ALA A C 1
ATOM 1139 O O . ALA A 1 150 ? -15.775 -4.427 -4.451 1.00 90.50 150 ALA A O 1
ATOM 1140 N N . VAL A 1 151 ? -15.693 -4.364 -2.209 1.00 93.19 151 VAL A N 1
ATOM 1141 C CA . VAL A 1 151 ? -14.536 -3.456 -2.098 1.00 93.19 151 VAL A CA 1
ATOM 1142 C C . VAL A 1 151 ? -13.296 -4.143 -1.517 1.00 93.19 151 VAL A C 1
ATOM 1144 O O . VAL A 1 151 ? -12.288 -3.479 -1.292 1.00 93.19 151 VAL A O 1
ATOM 1147 N N . ARG A 1 152 ? -13.354 -5.459 -1.261 1.00 95.62 152 ARG A N 1
ATOM 1148 C CA . ARG A 1 152 ? -12.205 -6.248 -0.801 1.00 95.62 152 ARG A CA 1
ATOM 1149 C C . ARG A 1 152 ? -11.194 -6.408 -1.941 1.00 95.62 152 ARG A C 1
ATOM 1151 O O . ARG A 1 152 ? -11.437 -7.149 -2.888 1.00 95.62 152 ARG A O 1
ATOM 1158 N N . VAL A 1 153 ? -10.062 -5.717 -1.843 1.00 94.69 153 VAL A N 1
ATOM 1159 C CA . VAL A 1 153 ? -8.913 -5.906 -2.742 1.00 94.69 153 VAL A CA 1
ATOM 1160 C C . VAL A 1 153 ? -8.260 -7.274 -2.505 1.00 94.69 153 VAL A C 1
ATOM 1162 O O . VAL A 1 153 ? -8.027 -7.662 -1.360 1.00 94.69 153 VAL A O 1
ATOM 1165 N N . ASP A 1 154 ? -7.936 -7.989 -3.584 1.00 96.00 154 ASP A N 1
ATOM 1166 C CA . ASP A 1 154 ? -7.099 -9.192 -3.540 1.00 96.00 154 ASP A CA 1
ATOM 1167 C C . ASP A 1 154 ? -5.634 -8.792 -3.300 1.00 96.00 154 ASP A C 1
ATOM 1169 O O . ASP A 1 154 ? -4.923 -8.393 -4.223 1.00 96.00 154 ASP A O 1
ATOM 1173 N N . LEU A 1 155 ? -5.193 -8.863 -2.040 1.00 97.00 155 LEU A N 1
ATOM 1174 C CA . LEU A 1 155 ? -3.847 -8.449 -1.632 1.00 97.00 155 LEU A CA 1
ATOM 1175 C C . LEU A 1 155 ? -2.759 -9.272 -2.330 1.00 97.00 155 LEU A C 1
ATOM 1177 O O . LEU A 1 155 ? -1.767 -8.712 -2.794 1.00 97.00 155 LEU A O 1
ATOM 1181 N N . GLY A 1 156 ? -2.955 -10.590 -2.433 1.00 97.50 156 GLY A N 1
ATOM 1182 C CA . GLY A 1 156 ? -2.017 -11.484 -3.108 1.00 97.50 156 GLY A CA 1
ATOM 1183 C C . GLY A 1 156 ? -1.959 -11.184 -4.602 1.00 97.50 156 GLY A C 1
ATOM 1184 O O . GLY A 1 156 ? -0.874 -11.010 -5.151 1.00 97.50 156 GLY A O 1
ATOM 1185 N N . GLY A 1 157 ? -3.123 -11.023 -5.237 1.00 97.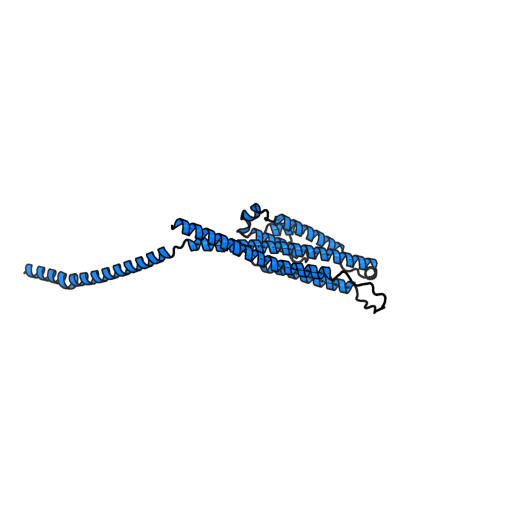19 157 GLY A N 1
ATOM 1186 C CA . GLY A 1 157 ? -3.233 -10.642 -6.643 1.00 97.19 157 GLY A CA 1
ATOM 1187 C C . GLY A 1 157 ? -2.550 -9.309 -6.970 1.00 97.19 157 GLY A C 1
ATOM 1188 O O . GLY A 1 157 ? -1.830 -9.220 -7.968 1.00 97.19 157 GLY A O 1
ATOM 1189 N N . GLU A 1 158 ? -2.705 -8.285 -6.126 1.00 97.62 158 GLU A N 1
ATOM 1190 C CA . GLU A 1 158 ? -2.028 -6.994 -6.307 1.00 97.62 158 GLU A CA 1
ATOM 1191 C C . GLU A 1 158 ? -0.506 -7.110 -6.156 1.00 97.62 158 GLU A C 1
ATOM 1193 O O . GLU A 1 158 ? 0.230 -6.617 -7.018 1.00 97.62 158 GLU A O 1
ATOM 1198 N N . VAL A 1 159 ? -0.026 -7.820 -5.127 1.00 97.81 159 VAL A N 1
ATOM 1199 C CA . VAL A 1 159 ? 1.409 -8.086 -4.928 1.00 97.81 159 VAL A CA 1
ATOM 1200 C C . VAL A 1 159 ? 1.981 -8.831 -6.130 1.00 97.81 159 VAL A C 1
ATOM 1202 O O . VAL A 1 159 ? 2.979 -8.390 -6.698 1.00 97.81 159 VAL A O 1
ATOM 1205 N N . THR A 1 160 ? 1.327 -9.904 -6.582 1.00 97.88 160 THR A N 1
ATOM 1206 C CA . THR A 1 160 ? 1.748 -10.664 -7.764 1.00 97.88 160 THR A CA 1
ATOM 1207 C C . THR A 1 160 ? 1.787 -9.791 -9.010 1.00 97.88 160 THR A C 1
ATOM 1209 O O . THR A 1 160 ? 2.759 -9.830 -9.768 1.00 97.88 160 THR A O 1
ATOM 1212 N N . SER A 1 161 ? 0.751 -8.982 -9.228 1.00 97.81 161 SER A N 1
ATOM 1213 C CA . SER A 1 161 ? 0.637 -8.132 -10.410 1.00 97.81 161 SER A CA 1
ATOM 1214 C C . SER A 1 161 ? 1.739 -7.072 -10.462 1.00 97.81 161 SER A C 1
ATOM 1216 O O . SER A 1 161 ? 2.387 -6.913 -11.500 1.00 97.81 161 SER A O 1
ATOM 1218 N N . ILE A 1 162 ? 1.990 -6.373 -9.350 1.00 97.25 162 ILE A N 1
ATOM 1219 C CA . ILE A 1 162 ? 3.035 -5.346 -9.269 1.00 97.25 162 ILE A CA 1
ATOM 1220 C C . ILE A 1 162 ? 4.424 -5.985 -9.342 1.00 97.25 162 ILE A C 1
ATOM 1222 O O . ILE A 1 162 ? 5.250 -5.520 -10.125 1.00 97.25 162 ILE A O 1
ATOM 1226 N N . ALA A 1 163 ? 4.675 -7.071 -8.603 1.00 96.69 163 ALA A N 1
ATOM 1227 C CA . ALA A 1 163 ? 5.962 -7.766 -8.608 1.00 96.69 163 ALA A CA 1
ATOM 1228 C C . ALA A 1 163 ? 6.327 -8.295 -10.001 1.00 96.69 163 ALA A C 1
ATOM 1230 O O . ALA A 1 163 ? 7.450 -8.098 -10.460 1.00 96.69 163 ALA A O 1
ATOM 1231 N N . THR A 1 164 ? 5.367 -8.885 -10.718 1.00 97.00 164 THR A N 1
ATOM 1232 C CA . THR A 1 164 ? 5.585 -9.394 -12.082 1.00 97.00 164 THR A CA 1
ATOM 1233 C C . THR A 1 164 ? 5.892 -8.256 -13.054 1.00 97.00 164 THR A C 1
ATOM 1235 O O . THR A 1 164 ? 6.815 -8.348 -13.864 1.00 97.00 164 THR A O 1
ATOM 1238 N N . ALA A 1 165 ? 5.140 -7.154 -12.973 1.00 97.31 165 ALA A N 1
ATOM 1239 C CA . ALA A 1 165 ? 5.370 -5.993 -13.825 1.00 97.31 165 ALA A CA 1
ATOM 1240 C C . ALA A 1 165 ? 6.722 -5.319 -13.537 1.00 97.31 165 ALA A C 1
ATOM 1242 O O . ALA A 1 165 ? 7.391 -4.868 -14.468 1.00 97.31 165 ALA A O 1
ATOM 1243 N N . ALA A 1 166 ? 7.124 -5.272 -12.267 1.00 96.25 166 ALA A N 1
ATOM 1244 C CA . ALA A 1 166 ? 8.404 -4.746 -11.820 1.00 96.25 166 ALA A CA 1
ATOM 1245 C C . ALA A 1 166 ? 9.576 -5.630 -12.273 1.00 96.25 166 ALA A C 1
ATOM 1247 O O . ALA A 1 166 ? 10.539 -5.105 -12.824 1.00 96.25 166 ALA A O 1
ATOM 1248 N N . ALA A 1 167 ? 9.474 -6.955 -12.131 1.00 94.75 167 ALA A N 1
ATOM 1249 C CA . ALA A 1 167 ? 10.479 -7.897 -12.627 1.00 94.75 167 ALA A CA 1
ATOM 1250 C C . ALA A 1 167 ? 10.655 -7.773 -14.149 1.00 94.75 167 ALA A C 1
ATOM 1252 O O . ALA A 1 167 ? 11.767 -7.582 -14.631 1.00 94.75 167 ALA A O 1
ATOM 1253 N N . GLY A 1 168 ? 9.553 -7.735 -14.907 1.00 95.06 168 GLY A N 1
ATOM 1254 C CA . GLY A 1 168 ? 9.619 -7.517 -16.354 1.00 95.06 168 GLY A CA 1
ATOM 1255 C C . GLY A 1 168 ? 10.193 -6.149 -16.749 1.00 95.06 168 GLY A C 1
ATOM 1256 O O . GLY A 1 168 ? 10.790 -6.020 -17.815 1.00 95.06 168 GLY A O 1
ATOM 1257 N N . LEU A 1 169 ? 10.030 -5.117 -15.913 1.00 95.69 169 LEU A N 1
ATOM 1258 C CA . LEU A 1 169 ? 10.671 -3.816 -16.123 1.00 95.69 169 LEU A CA 1
ATOM 1259 C C . LEU A 1 169 ? 12.165 -3.838 -15.801 1.00 95.69 169 LEU A C 1
ATOM 1261 O O . LEU A 1 169 ? 12.924 -3.227 -16.547 1.00 95.69 169 LEU A O 1
ATOM 1265 N N . ARG A 1 170 ? 12.585 -4.543 -14.744 1.00 94.50 170 ARG A N 1
ATOM 1266 C CA . ARG A 1 170 ? 14.004 -4.777 -14.446 1.00 94.50 170 ARG A CA 1
ATOM 1267 C C . ARG A 1 170 ? 14.682 -5.442 -15.637 1.00 94.50 170 ARG A C 1
ATOM 1269 O O . ARG A 1 170 ? 15.635 -4.889 -16.164 1.00 94.50 170 ARG A O 1
ATOM 1276 N N . ASP A 1 171 ? 14.117 -6.538 -16.135 1.00 94.62 171 ASP A N 1
ATOM 1277 C CA . ASP A 1 171 ? 14.702 -7.279 -17.253 1.00 94.62 171 ASP A CA 1
ATOM 1278 C C . ASP A 1 171 ? 14.804 -6.407 -18.526 1.00 94.62 171 ASP A C 1
ATOM 1280 O O . ASP A 1 171 ? 15.759 -6.501 -19.293 1.00 94.62 171 ASP A O 1
ATOM 1284 N N . GLN A 1 172 ? 13.846 -5.500 -18.755 1.00 96.44 172 GLN A N 1
ATOM 1285 C CA . GLN A 1 172 ? 13.900 -4.546 -19.871 1.00 96.44 172 GLN A CA 1
ATOM 1286 C C . GLN A 1 172 ? 14.927 -3.427 -19.679 1.00 96.44 172 GLN A C 1
ATOM 1288 O O . GLN A 1 172 ? 15.503 -2.968 -20.665 1.00 96.44 172 GLN A O 1
ATOM 1293 N N . LEU A 1 173 ? 15.142 -2.973 -18.443 1.00 94.62 173 LEU A N 1
ATOM 1294 C CA . LEU A 1 173 ? 16.205 -2.023 -18.116 1.00 94.62 173 LEU A CA 1
ATOM 1295 C C . LEU A 1 173 ? 17.577 -2.674 -18.286 1.00 94.62 173 LEU A C 1
ATOM 1297 O O . LEU A 1 173 ? 18.459 -2.049 -18.866 1.00 94.62 173 LEU A O 1
ATOM 1301 N N . ASP A 1 174 ? 17.722 -3.936 -17.884 1.00 94.25 174 ASP A N 1
ATOM 1302 C CA . ASP A 1 174 ? 18.948 -4.712 -18.078 1.00 94.25 174 ASP A CA 1
ATOM 1303 C C . ASP A 1 174 ? 19.266 -4.895 -19.571 1.00 94.25 174 ASP A C 1
ATOM 1305 O O . ASP A 1 174 ? 20.420 -4.784 -19.978 1.00 94.25 174 ASP A O 1
ATOM 1309 N N . ILE A 1 175 ? 18.243 -5.114 -20.410 1.00 96.31 175 ILE A N 1
ATOM 1310 C CA . ILE A 1 175 ? 18.398 -5.158 -21.875 1.00 96.31 175 ILE A CA 1
ATOM 1311 C C . ILE A 1 175 ? 18.802 -3.792 -22.444 1.00 96.31 175 ILE A C 1
ATOM 1313 O O . ILE A 1 175 ? 19.610 -3.739 -23.371 1.00 96.31 175 ILE A O 1
ATOM 1317 N N . LEU A 1 176 ? 18.217 -2.697 -21.944 1.00 95.31 176 LEU A N 1
ATOM 1318 C CA . LEU A 1 176 ? 18.540 -1.346 -22.410 1.00 95.31 176 LEU A CA 1
ATOM 1319 C C . LEU A 1 176 ? 19.980 -0.954 -22.046 1.00 95.31 176 LEU A C 1
ATOM 1321 O O . LEU A 1 176 ? 20.647 -0.308 -22.852 1.00 95.31 176 LEU A O 1
ATOM 1325 N N . GLY A 1 177 ? 20.442 -1.369 -20.866 1.00 92.94 177 GLY A N 1
ATOM 1326 C CA . GLY A 1 177 ? 21.789 -1.120 -20.373 1.00 92.94 177 GLY A CA 1
ATOM 1327 C C . GLY A 1 177 ? 22.088 0.357 -20.111 1.00 92.94 177 GLY A C 1
ATOM 1328 O O . GLY A 1 177 ? 21.198 1.209 -20.022 1.00 92.94 177 GLY A O 1
ATOM 1329 N N . ASP A 1 178 ? 23.379 0.647 -19.968 1.00 92.25 178 ASP A N 1
ATOM 1330 C CA . ASP A 1 178 ? 23.878 2.005 -19.785 1.00 92.25 178 ASP A CA 1
ATOM 1331 C C . ASP A 1 178 ? 23.836 2.815 -21.091 1.00 92.25 178 ASP A C 1
ATOM 1333 O O . ASP A 1 178 ? 23.642 2.289 -22.190 1.00 92.25 178 ASP A O 1
ATOM 1337 N N . LYS A 1 179 ? 24.038 4.132 -20.965 1.00 90.69 179 LYS A N 1
ATOM 1338 C CA . LYS A 1 179 ? 24.142 5.044 -22.111 1.00 90.69 179 LYS A CA 1
ATOM 1339 C C . LYS A 1 179 ? 25.173 4.505 -23.126 1.00 90.69 179 LYS A C 1
ATOM 1341 O O . LYS A 1 179 ? 26.286 4.183 -22.717 1.00 90.69 179 LYS A O 1
ATOM 1346 N N . PRO A 1 180 ? 24.860 4.481 -24.438 1.00 90.06 180 PRO A N 1
ATOM 1347 C CA . PRO A 1 180 ? 25.814 4.087 -25.470 1.00 90.06 180 PRO A CA 1
ATOM 1348 C C . PRO A 1 180 ? 27.091 4.938 -25.436 1.00 90.06 180 PRO A C 1
ATOM 1350 O O . PRO A 1 180 ? 27.030 6.169 -25.384 1.00 90.06 180 PRO A O 1
ATOM 1353 N N . GLU A 1 181 ? 28.247 4.280 -25.508 1.00 89.12 181 GLU A N 1
ATOM 1354 C CA . GLU A 1 181 ? 29.568 4.917 -25.488 1.00 89.12 181 GLU A CA 1
ATOM 1355 C C . GLU A 1 181 ? 30.340 4.701 -26.803 1.00 89.12 181 GLU A C 1
ATOM 1357 O O . GLU A 1 181 ? 29.976 3.891 -27.662 1.00 89.12 181 GLU A O 1
ATOM 1362 N N . GLY A 1 182 ? 31.442 5.438 -26.975 1.00 89.62 182 GLY A N 1
ATOM 1363 C CA . GLY A 1 182 ? 32.338 5.295 -28.122 1.00 89.62 182 GLY A CA 1
ATOM 1364 C C . GLY A 1 182 ? 31.652 5.602 -29.455 1.00 89.62 182 GLY A C 1
ATOM 1365 O O . GLY A 1 182 ? 31.001 6.630 -29.604 1.00 89.62 182 GLY A O 1
ATOM 1366 N N . HIS A 1 183 ? 31.810 4.709 -30.434 1.00 86.19 183 HIS A N 1
ATOM 1367 C CA . HIS A 1 183 ? 31.254 4.890 -31.780 1.00 86.19 183 HIS A CA 1
ATOM 1368 C C . HIS A 1 183 ? 29.717 4.838 -31.823 1.00 86.19 183 HIS A C 1
ATOM 1370 O O . HIS A 1 183 ? 29.123 5.464 -32.690 1.00 86.19 183 HIS A O 1
ATOM 1376 N N . LEU A 1 184 ? 29.075 4.138 -30.881 1.00 87.81 184 LEU A N 1
ATOM 1377 C CA . LEU A 1 184 ? 27.613 4.101 -30.757 1.00 87.81 184 LEU A CA 1
ATOM 1378 C C . LEU A 1 184 ? 27.067 5.360 -30.073 1.00 87.81 184 LEU A C 1
ATOM 1380 O O . LEU A 1 184 ? 25.945 5.775 -30.335 1.00 87.81 184 LEU A O 1
ATOM 1384 N N . GLY A 1 185 ? 27.873 5.988 -29.214 1.00 85.44 185 GLY A N 1
ATOM 1385 C CA . GLY A 1 185 ? 27.528 7.228 -28.514 1.00 85.44 185 GLY A CA 1
ATOM 1386 C C . GLY A 1 185 ? 27.611 8.495 -29.371 1.00 85.44 185 GLY A C 1
ATOM 1387 O O . GLY A 1 185 ? 27.382 9.581 -28.846 1.00 85.44 185 GLY A O 1
ATOM 1388 N N . VAL A 1 186 ? 27.954 8.372 -30.658 1.00 87.81 186 VAL A N 1
ATOM 1389 C CA . VAL A 1 186 ? 27.922 9.457 -31.659 1.00 87.81 186 VAL A CA 1
ATOM 1390 C C . VAL A 1 186 ? 26.965 9.158 -32.816 1.00 87.81 186 VAL A C 1
ATOM 1392 O O . VAL A 1 186 ? 26.858 9.958 -33.740 1.00 87.81 186 VAL A O 1
ATOM 1395 N N . ASP A 1 187 ? 26.299 8.002 -32.787 1.00 92.56 187 ASP A N 1
ATOM 1396 C CA . ASP A 1 187 ? 25.304 7.613 -33.779 1.00 92.56 187 ASP A CA 1
ATOM 1397 C C . ASP A 1 187 ? 23.933 8.167 -33.364 1.00 92.56 187 ASP A C 1
ATOM 1399 O O . ASP A 1 187 ? 23.362 7.763 -32.347 1.00 92.56 187 ASP A O 1
ATOM 1403 N N . ASP A 1 188 ? 23.414 9.113 -34.147 1.00 91.38 188 ASP A N 1
ATOM 1404 C CA . ASP A 1 188 ? 22.163 9.815 -33.848 1.00 91.38 188 ASP A CA 1
ATOM 1405 C C . ASP A 1 188 ? 20.956 8.865 -33.747 1.00 91.38 188 ASP A C 1
ATOM 1407 O O . ASP A 1 188 ? 20.067 9.088 -32.921 1.00 91.38 188 ASP A O 1
ATOM 1411 N N . GLU A 1 189 ? 20.915 7.791 -34.545 1.00 93.75 189 GLU A N 1
ATOM 1412 C CA . GLU A 1 189 ? 19.819 6.816 -34.523 1.00 93.75 189 GLU A CA 1
ATOM 1413 C C . GLU A 1 189 ? 19.863 5.981 -33.238 1.00 93.75 189 GLU A C 1
ATOM 1415 O O . GLU A 1 189 ? 18.832 5.773 -32.582 1.00 93.75 189 GLU A O 1
ATOM 1420 N N . VAL A 1 190 ? 21.062 5.554 -32.835 1.00 93.56 190 VAL A N 1
ATOM 1421 C CA . VAL A 1 190 ? 21.277 4.813 -31.585 1.00 93.56 190 VAL A CA 1
ATOM 1422 C C . VAL A 1 190 ? 20.923 5.681 -30.376 1.00 93.56 190 VAL A C 1
ATOM 1424 O O . VAL A 1 190 ? 20.187 5.236 -29.491 1.00 93.56 190 VAL A O 1
ATOM 1427 N N . ILE A 1 191 ? 21.382 6.933 -30.353 1.00 93.56 191 ILE A N 1
ATOM 1428 C CA . ILE A 1 191 ? 21.103 7.899 -29.284 1.00 93.56 191 ILE A CA 1
ATOM 1429 C C . ILE A 1 191 ? 19.604 8.190 -29.173 1.00 93.56 191 ILE A C 1
ATOM 1431 O O . ILE A 1 191 ? 19.047 8.147 -28.072 1.00 93.56 191 ILE A O 1
ATOM 1435 N N . ALA A 1 192 ? 18.936 8.462 -30.298 1.00 92.19 192 ALA A N 1
ATOM 1436 C CA . ALA A 1 192 ? 17.503 8.737 -30.322 1.00 92.19 192 ALA A CA 1
ATOM 1437 C C . ALA A 1 192 ? 16.692 7.527 -29.838 1.00 92.19 192 ALA A C 1
ATOM 1439 O O . ALA A 1 192 ? 15.768 7.678 -29.034 1.00 92.19 192 ALA A O 1
ATOM 1440 N N . THR A 1 193 ? 17.075 6.322 -30.269 1.00 95.50 193 THR A N 1
ATOM 1441 C CA . THR A 1 193 ? 16.429 5.077 -29.844 1.00 95.50 193 THR A CA 1
ATOM 1442 C C . THR A 1 193 ? 16.613 4.838 -28.351 1.00 95.50 193 THR A C 1
ATOM 1444 O O . THR A 1 193 ? 15.630 4.571 -27.658 1.00 95.50 193 THR A O 1
ATOM 1447 N N . PHE A 1 194 ? 17.839 4.974 -27.834 1.00 95.19 194 PHE A N 1
ATOM 1448 C CA . PHE A 1 194 ? 18.114 4.851 -26.403 1.00 95.19 194 PHE A CA 1
ATOM 1449 C C . PHE A 1 194 ? 17.254 5.832 -25.603 1.00 95.19 194 PHE A C 1
ATOM 1451 O O . PHE A 1 194 ? 16.525 5.417 -24.704 1.00 95.19 194 PHE A O 1
ATOM 1458 N N . ALA A 1 195 ? 17.253 7.111 -25.992 1.00 94.75 195 ALA A N 1
ATOM 1459 C CA . ALA A 1 195 ? 16.500 8.147 -25.301 1.00 94.75 195 ALA A CA 1
ATOM 1460 C C . ALA A 1 195 ? 14.991 7.868 -25.270 1.00 94.75 195 ALA A C 1
ATOM 1462 O O . ALA A 1 195 ? 14.346 8.035 -24.233 1.00 94.75 195 ALA A O 1
ATOM 1463 N N . GLU A 1 196 ? 14.422 7.413 -26.386 1.00 96.19 196 GLU A N 1
ATOM 1464 C CA . GLU A 1 196 ? 13.010 7.045 -26.459 1.00 96.19 196 GLU A CA 1
ATOM 1465 C C . GLU A 1 196 ? 12.686 5.851 -25.552 1.00 96.19 196 GLU A C 1
ATOM 1467 O O . GLU A 1 196 ? 11.738 5.898 -24.764 1.00 96.19 196 GLU A O 1
ATOM 1472 N N . LYS A 1 197 ? 13.504 4.792 -25.587 1.00 97.38 197 LYS A N 1
ATOM 1473 C CA . LYS A 1 197 ? 13.300 3.619 -24.725 1.00 97.38 197 LYS A CA 1
ATOM 1474 C C . LYS A 1 197 ? 13.451 3.965 -23.246 1.00 97.38 197 LYS A C 1
ATOM 1476 O O . LYS A 1 197 ? 12.603 3.544 -22.459 1.00 97.38 197 LYS A O 1
ATOM 1481 N N . SER A 1 198 ? 14.438 4.781 -22.870 1.00 96.44 198 SER A N 1
ATOM 1482 C CA . SER A 1 198 ? 14.592 5.266 -21.493 1.00 96.44 198 SER A CA 1
ATOM 1483 C C . SER A 1 198 ? 13.339 5.998 -21.016 1.00 96.44 198 SER A C 1
ATOM 1485 O O . SER A 1 198 ? 12.850 5.712 -19.924 1.00 96.44 198 SER A O 1
ATOM 1487 N N . ARG A 1 199 ? 12.764 6.893 -21.834 1.00 95.81 199 ARG A N 1
ATOM 1488 C CA . ARG A 1 199 ? 11.531 7.619 -21.480 1.00 95.81 199 ARG A CA 1
ATOM 1489 C C . ARG A 1 199 ? 10.339 6.683 -21.310 1.00 95.81 199 ARG A C 1
ATOM 1491 O O . ARG A 1 199 ? 9.610 6.816 -20.329 1.00 95.81 199 ARG A O 1
ATOM 1498 N N . VAL A 1 200 ? 10.164 5.714 -22.209 1.00 97.25 200 VAL A N 1
ATOM 1499 C CA . VAL A 1 200 ? 9.076 4.726 -22.119 1.00 97.25 200 VAL A CA 1
ATOM 1500 C C . VAL A 1 200 ? 9.192 3.882 -20.846 1.00 97.25 200 VAL A C 1
ATOM 1502 O O . VAL A 1 200 ? 8.207 3.731 -20.121 1.00 97.25 200 VAL A O 1
ATOM 1505 N N . LEU A 1 201 ? 10.379 3.349 -20.541 1.00 96.75 201 LEU A N 1
ATOM 1506 C CA . LEU A 1 201 ? 10.590 2.547 -19.330 1.00 96.75 201 LEU A CA 1
ATOM 1507 C C . LEU A 1 201 ? 10.425 3.387 -18.060 1.00 96.75 201 LEU A C 1
ATOM 1509 O O . LEU A 1 201 ? 9.807 2.938 -17.096 1.00 96.75 201 LEU A O 1
ATOM 1513 N N . SER A 1 202 ? 10.898 4.633 -18.085 1.00 96.25 202 SER A N 1
ATOM 1514 C CA . SER A 1 202 ? 10.712 5.587 -16.994 1.00 96.25 202 SER A CA 1
ATOM 1515 C C . SER A 1 202 ? 9.229 5.870 -16.738 1.00 96.25 202 SER A C 1
ATOM 1517 O O . SER A 1 202 ? 8.768 5.702 -15.613 1.00 96.25 202 SER A O 1
ATOM 1519 N N . GLY A 1 203 ? 8.442 6.170 -17.775 1.00 96.31 203 GLY A N 1
ATOM 1520 C CA . GLY A 1 203 ? 7.000 6.386 -17.626 1.00 96.31 203 GLY A CA 1
ATOM 1521 C C . GLY A 1 203 ? 6.255 5.154 -17.097 1.00 96.31 203 GLY A C 1
ATOM 1522 O O . GLY A 1 203 ? 5.312 5.280 -16.318 1.00 96.31 203 GLY A O 1
ATOM 1523 N N . ARG A 1 204 ? 6.700 3.942 -17.449 1.00 97.38 204 ARG A N 1
ATOM 1524 C CA . ARG A 1 204 ? 6.138 2.709 -16.876 1.00 97.38 204 ARG A CA 1
ATOM 1525 C C . ARG A 1 204 ? 6.485 2.527 -15.398 1.00 97.38 204 ARG A C 1
ATOM 1527 O O . ARG A 1 204 ? 5.638 2.046 -14.650 1.00 97.38 204 ARG A O 1
ATOM 1534 N N . LEU A 1 205 ? 7.690 2.911 -14.974 1.00 96.50 205 LEU A N 1
ATOM 1535 C CA . LEU A 1 205 ? 8.055 2.932 -13.556 1.00 96.50 205 LEU A CA 1
ATOM 1536 C C . LEU A 1 205 ? 7.231 3.959 -12.773 1.00 96.50 205 LEU A C 1
ATOM 1538 O O . LEU A 1 205 ? 6.798 3.643 -11.669 1.00 96.50 205 LEU A O 1
ATOM 1542 N N . ASP A 1 206 ? 6.971 5.142 -13.339 1.00 96.75 206 ASP A N 1
ATOM 1543 C CA . ASP A 1 206 ? 6.067 6.123 -12.719 1.00 96.75 206 ASP A CA 1
ATOM 1544 C C . ASP A 1 206 ? 4.671 5.523 -12.515 1.00 96.75 206 ASP A C 1
ATOM 1546 O O . ASP A 1 206 ? 4.150 5.557 -11.405 1.00 96.75 206 ASP A O 1
ATOM 1550 N N . GLY A 1 207 ? 4.114 4.865 -13.536 1.00 96.50 207 GLY A N 1
ATOM 1551 C CA . GLY A 1 207 ? 2.817 4.193 -13.420 1.00 96.50 207 GLY A CA 1
ATOM 1552 C C . GLY A 1 207 ? 2.783 3.071 -12.369 1.00 96.50 207 GLY A C 1
ATOM 1553 O O . GLY A 1 207 ? 1.764 2.880 -11.706 1.00 96.50 207 GLY A O 1
ATOM 1554 N N . LEU A 1 208 ? 3.888 2.337 -12.173 1.00 96.81 208 LEU A N 1
ATOM 1555 C CA . LEU A 1 208 ? 3.980 1.357 -11.083 1.00 96.81 208 LEU A CA 1
ATOM 1556 C C . LEU A 1 208 ? 4.001 2.018 -9.704 1.00 96.81 208 LEU A C 1
ATOM 1558 O O . LEU A 1 208 ? 3.352 1.514 -8.788 1.00 96.81 208 LEU A O 1
ATOM 1562 N N . VAL A 1 209 ? 4.715 3.134 -9.553 1.00 97.44 209 VAL A N 1
ATOM 1563 C CA . VAL A 1 209 ? 4.736 3.884 -8.292 1.00 97.44 209 VAL A CA 1
ATOM 1564 C C . VAL A 1 209 ? 3.367 4.494 -7.997 1.00 97.44 209 VAL A C 1
ATOM 1566 O O . VAL A 1 209 ? 2.893 4.360 -6.876 1.00 97.44 209 VAL A O 1
ATOM 1569 N N . GLU A 1 210 ? 2.678 5.059 -8.990 1.00 97.19 210 GLU A N 1
ATOM 1570 C CA . GLU A 1 210 ? 1.305 5.561 -8.825 1.00 97.19 210 GLU A CA 1
ATOM 1571 C C . GLU A 1 210 ? 0.340 4.451 -8.369 1.00 97.19 210 GLU A C 1
ATOM 1573 O O . GLU A 1 210 ? -0.497 4.662 -7.487 1.00 97.19 210 GLU A O 1
ATOM 1578 N N . ARG A 1 211 ? 0.472 3.235 -8.919 1.00 97.50 211 ARG A N 1
ATOM 1579 C CA . ARG A 1 211 ? -0.323 2.077 -8.478 1.00 97.50 211 ARG A CA 1
ATOM 1580 C C . ARG A 1 211 ? 0.004 1.670 -7.038 1.00 97.50 211 ARG A C 1
ATOM 1582 O O . ARG A 1 211 ? -0.918 1.407 -6.267 1.00 97.50 211 ARG A O 1
ATOM 1589 N N . LEU A 1 212 ? 1.285 1.641 -6.666 1.00 97.19 212 LEU A N 1
ATOM 1590 C CA . LEU A 1 212 ? 1.715 1.399 -5.286 1.00 97.19 212 LEU A CA 1
ATOM 1591 C C . LEU A 1 212 ? 1.135 2.452 -4.330 1.00 97.19 212 LEU A C 1
ATOM 1593 O O . LEU A 1 212 ? 0.622 2.100 -3.272 1.00 97.19 212 LEU A O 1
ATOM 1597 N N . GLU A 1 213 ? 1.175 3.733 -4.694 1.00 97.06 213 GLU A N 1
ATOM 1598 C CA . GLU A 1 213 ? 0.608 4.815 -3.885 1.00 97.06 213 GLU A CA 1
ATOM 1599 C C . GLU A 1 213 ? -0.906 4.664 -3.709 1.00 97.06 213 GLU A C 1
ATOM 1601 O O . GLU A 1 213 ? -1.417 4.856 -2.604 1.00 97.06 213 GLU A O 1
ATOM 1606 N N . ALA A 1 214 ? -1.630 4.257 -4.756 1.00 96.94 214 ALA A N 1
ATOM 1607 C CA . ALA A 1 214 ? -3.056 3.954 -4.657 1.00 96.94 214 ALA A CA 1
ATOM 1608 C C . ALA A 1 214 ? -3.327 2.785 -3.694 1.00 96.94 214 ALA A C 1
ATOM 1610 O O . ALA A 1 214 ? -4.231 2.869 -2.858 1.00 96.94 214 ALA A O 1
ATOM 1611 N N . PHE A 1 215 ? -2.515 1.726 -3.754 1.00 97.38 215 PHE A N 1
ATOM 1612 C CA . PHE A 1 215 ? -2.621 0.590 -2.838 1.00 97.38 215 PHE A CA 1
ATOM 1613 C C . PHE A 1 215 ? -2.284 0.983 -1.389 1.00 97.38 215 PHE A C 1
ATOM 1615 O O . PHE A 1 215 ? -3.000 0.629 -0.455 1.00 97.38 215 PHE A O 1
ATOM 1622 N N . ALA A 1 216 ? -1.271 1.825 -1.194 1.00 96.19 216 ALA A N 1
ATOM 1623 C CA . ALA A 1 216 ? -0.944 2.409 0.104 1.00 96.19 216 ALA A CA 1
ATOM 1624 C C . ALA A 1 216 ? -2.029 3.386 0.610 1.00 96.19 216 ALA A C 1
ATOM 1626 O O . ALA A 1 216 ? -2.185 3.592 1.813 1.00 96.19 216 ALA A O 1
ATOM 1627 N N . GLY A 1 217 ? -2.790 4.013 -0.289 1.00 95.88 217 GLY A N 1
ATOM 1628 C CA . GLY A 1 217 ? -3.973 4.801 0.052 1.00 95.88 217 GLY A CA 1
ATOM 1629 C C . GLY A 1 217 ? 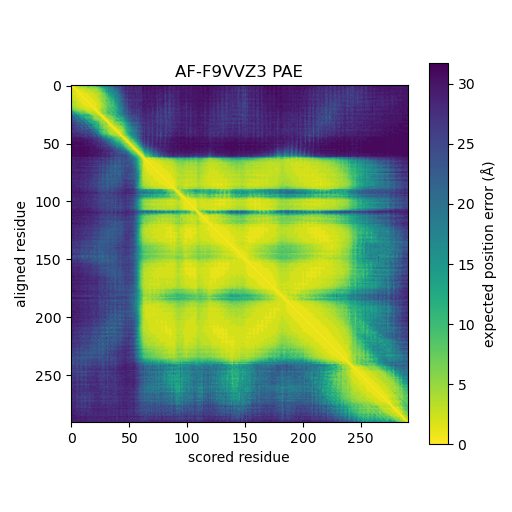-5.129 3.928 0.543 1.00 95.88 217 GLY A C 1
ATOM 1630 O O . GLY A 1 217 ? -5.828 4.300 1.485 1.00 95.88 217 GLY A O 1
ATOM 1631 N N . TYR A 1 218 ? -5.301 2.747 -0.053 1.00 95.19 218 TYR A N 1
ATOM 1632 C CA . TYR A 1 218 ? -6.265 1.751 0.405 1.00 95.19 218 TYR A CA 1
ATOM 1633 C C . TYR A 1 218 ? -5.945 1.252 1.820 1.00 95.19 218 TYR A C 1
ATOM 1635 O O . TYR A 1 218 ? -6.836 1.214 2.669 1.00 95.19 218 TYR A O 1
ATOM 1643 N N . GLU A 1 219 ? -4.673 0.971 2.106 1.00 95.50 219 GLU A N 1
ATOM 1644 C CA . GLU A 1 219 ? -4.200 0.614 3.450 1.00 95.50 219 GLU A CA 1
ATOM 1645 C C . GLU A 1 219 ? -4.629 1.636 4.510 1.00 95.50 219 GLU A C 1
ATOM 1647 O O . GLU A 1 219 ? -5.293 1.278 5.484 1.00 95.50 219 GLU A O 1
ATOM 1652 N N . GLN A 1 220 ? -4.402 2.926 4.257 1.00 95.06 220 GLN A N 1
ATOM 1653 C CA . GLN A 1 220 ? -4.810 3.993 5.178 1.00 95.06 220 GLN A CA 1
ATOM 1654 C C . GLN A 1 220 ? -6.325 4.043 5.422 1.00 95.06 220 GLN A C 1
ATOM 1656 O O . GLN A 1 220 ? -6.777 4.447 6.499 1.00 95.06 220 GLN A O 1
ATOM 1661 N N . ILE A 1 221 ? -7.137 3.673 4.427 1.00 94.75 221 ILE A N 1
ATOM 1662 C CA . ILE A 1 221 ? -8.592 3.588 4.590 1.00 94.75 221 ILE A CA 1
ATOM 1663 C C . ILE A 1 221 ? -8.936 2.449 5.552 1.00 94.75 221 ILE A C 1
ATOM 1665 O O . ILE A 1 221 ? -9.733 2.664 6.469 1.00 94.75 221 ILE A O 1
ATOM 1669 N N . VAL A 1 222 ? -8.317 1.275 5.391 1.00 95.25 222 VAL A N 1
ATOM 1670 C CA . VAL A 1 222 ? -8.513 0.126 6.290 1.00 95.25 222 VAL A CA 1
ATOM 1671 C C . VAL A 1 222 ? -8.077 0.473 7.717 1.00 95.25 222 VAL A C 1
ATOM 1673 O O . VAL A 1 222 ? -8.862 0.283 8.648 1.00 95.25 222 VAL A O 1
ATOM 1676 N N . ALA A 1 223 ? -6.904 1.085 7.897 1.00 93.38 223 ALA A N 1
ATOM 1677 C CA . ALA A 1 223 ? -6.418 1.533 9.205 1.00 93.38 223 ALA A CA 1
ATOM 1678 C C . ALA A 1 223 ? -7.373 2.544 9.873 1.00 93.38 223 ALA A C 1
ATOM 1680 O O . ALA A 1 223 ? -7.661 2.475 11.069 1.00 93.38 223 ALA A O 1
ATOM 1681 N N . ARG A 1 224 ? -7.960 3.467 9.102 1.00 94.38 224 ARG A N 1
ATOM 1682 C CA . ARG A 1 224 ? -8.962 4.409 9.628 1.00 94.38 224 ARG A CA 1
ATOM 1683 C C . ARG A 1 224 ? -10.261 3.716 10.037 1.00 94.38 224 ARG A C 1
ATOM 1685 O O . ARG A 1 224 ? -10.909 4.143 10.995 1.00 94.38 224 ARG A O 1
ATOM 1692 N N . ILE A 1 225 ? -10.676 2.681 9.308 1.00 93.81 225 ILE A N 1
ATOM 1693 C CA . ILE A 1 225 ? -11.836 1.863 9.683 1.00 93.81 225 ILE A CA 1
ATOM 1694 C C . ILE A 1 225 ? -11.548 1.135 11.001 1.00 93.81 225 ILE A C 1
ATOM 1696 O O . ILE A 1 225 ? -12.409 1.164 11.881 1.00 93.81 225 ILE A O 1
ATOM 1700 N N . GLN A 1 226 ? -10.341 0.587 11.179 1.00 94.25 226 GLN A N 1
ATOM 1701 C CA . GLN A 1 226 ? -9.900 -0.016 12.441 1.00 94.25 226 GLN A CA 1
ATOM 1702 C C . GLN A 1 226 ? -10.019 0.971 13.610 1.00 94.25 226 GLN A C 1
ATOM 1704 O O . GLN A 1 226 ? -10.705 0.681 14.586 1.00 94.25 226 GLN A O 1
ATOM 1709 N N . GLN A 1 227 ? -9.472 2.182 13.478 1.00 94.75 227 GLN A N 1
ATOM 1710 C CA . GLN A 1 227 ? -9.565 3.207 14.529 1.00 94.75 227 GLN A CA 1
ATOM 1711 C C . GLN A 1 227 ? -11.016 3.559 14.895 1.00 94.75 227 GLN A C 1
ATOM 1713 O O . GLN A 1 227 ? -11.341 3.808 16.057 1.00 94.75 227 GLN A O 1
ATOM 1718 N N . ARG A 1 228 ? -11.923 3.588 13.908 1.00 94.00 228 ARG A N 1
ATOM 1719 C CA . ARG A 1 228 ? -13.353 3.833 14.158 1.00 94.00 228 ARG A CA 1
ATOM 1720 C C . ARG A 1 228 ? -14.013 2.667 14.891 1.00 94.00 228 ARG A C 1
ATOM 1722 O O . ARG A 1 228 ? -14.822 2.924 15.777 1.00 94.00 228 ARG A O 1
ATOM 1729 N N . GLN A 1 229 ? -13.668 1.428 14.543 1.00 93.31 229 GLN A N 1
ATOM 1730 C CA . GLN A 1 229 ? -14.143 0.228 15.238 1.00 93.31 229 GLN A CA 1
ATOM 1731 C C . GLN A 1 229 ? -13.668 0.203 16.690 1.00 93.31 229 GLN A C 1
ATOM 1733 O O . GLN A 1 229 ? -14.479 0.019 17.591 1.00 93.31 229 GLN A O 1
ATOM 1738 N N . GLU A 1 230 ? -12.387 0.474 16.936 1.00 93.75 230 GLU A N 1
ATOM 1739 C CA . GLU A 1 230 ? -11.823 0.546 18.288 1.00 93.75 230 GLU A CA 1
ATOM 1740 C C . GLU A 1 230 ? -12.491 1.632 19.125 1.00 93.75 230 GLU A C 1
ATOM 1742 O O . GLU A 1 230 ? -12.887 1.387 20.266 1.00 93.75 230 GLU A O 1
ATOM 1747 N N . LYS A 1 231 ? -12.681 2.820 18.539 1.00 94.69 231 LYS A N 1
ATOM 1748 C CA . LYS A 1 231 ? -13.399 3.913 19.193 1.00 94.69 231 LYS A CA 1
ATOM 1749 C C . LYS A 1 231 ? -14.827 3.506 19.547 1.00 94.69 231 LYS A C 1
ATOM 1751 O O . LYS A 1 231 ? -15.261 3.776 20.662 1.00 94.69 231 LYS A O 1
ATOM 1756 N N . GLN A 1 232 ? -15.551 2.881 18.619 1.00 92.38 232 GLN A N 1
ATOM 1757 C CA . GLN A 1 232 ? -16.924 2.449 18.867 1.00 92.38 232 GLN A CA 1
ATOM 1758 C C . GLN A 1 232 ? -16.974 1.380 19.962 1.00 92.38 232 GLN A C 1
ATOM 1760 O O . GLN A 1 232 ? -17.715 1.538 20.922 1.00 92.38 232 GLN A O 1
ATOM 1765 N N . ALA A 1 233 ? -16.117 0.361 19.889 1.00 91.88 233 ALA A N 1
ATOM 1766 C CA . ALA A 1 233 ? -16.039 -0.695 20.894 1.00 91.88 233 ALA A CA 1
ATOM 1767 C C . ALA A 1 233 ? -15.653 -0.165 22.286 1.00 91.88 233 ALA A C 1
ATOM 1769 O O . ALA A 1 233 ? -16.085 -0.706 23.307 1.00 91.88 233 ALA A O 1
ATOM 1770 N N . TRP A 1 234 ? -14.830 0.884 22.351 1.00 94.38 234 TRP A N 1
ATOM 1771 C CA . TRP A 1 234 ? -14.521 1.571 23.602 1.00 94.38 234 TRP A CA 1
ATOM 1772 C C . TRP A 1 234 ? -15.728 2.354 24.130 1.00 94.38 234 TRP A C 1
ATOM 1774 O O . TRP A 1 234 ? -16.065 2.209 25.302 1.00 94.38 234 TRP A O 1
ATOM 1784 N N . LEU A 1 235 ? -16.407 3.125 23.273 1.00 92.81 235 LEU A N 1
ATOM 1785 C CA . LEU A 1 235 ? -17.609 3.875 23.650 1.00 92.81 235 LEU A CA 1
ATOM 1786 C C . LEU A 1 235 ? -18.725 2.951 24.133 1.00 92.81 235 LEU A C 1
ATOM 1788 O O . LEU A 1 235 ? -19.306 3.223 25.175 1.00 92.81 235 LEU A O 1
ATOM 1792 N N . ASP A 1 236 ? -18.977 1.845 23.435 1.00 92.62 236 ASP A N 1
ATOM 1793 C CA . ASP A 1 236 ? -20.001 0.871 23.814 1.00 92.62 236 ASP A CA 1
ATOM 1794 C C . ASP A 1 236 ? -19.690 0.276 25.197 1.00 92.62 236 ASP A C 1
ATOM 1796 O O . ASP A 1 236 ? -20.559 0.219 26.067 1.00 92.62 236 ASP A O 1
ATOM 1800 N N . ARG A 1 237 ? -18.422 -0.075 25.448 1.00 92.12 237 ARG A N 1
ATOM 1801 C CA . ARG A 1 237 ? -17.962 -0.594 26.745 1.00 92.12 237 ARG A CA 1
ATOM 1802 C C . ARG A 1 237 ? -18.105 0.423 27.876 1.00 92.12 237 ARG A C 1
ATOM 1804 O O . ARG A 1 237 ? -18.504 0.045 28.969 1.00 92.12 237 ARG A O 1
ATOM 1811 N N . VAL A 1 238 ? -17.761 1.688 27.632 1.00 90.31 238 VAL A N 1
ATOM 1812 C CA . VAL A 1 238 ? -17.856 2.757 28.640 1.00 90.31 238 VAL A CA 1
ATOM 1813 C C . VAL A 1 238 ? -19.304 3.192 28.856 1.00 90.31 238 VAL A C 1
ATOM 1815 O O . VAL A 1 238 ? -19.671 3.496 29.980 1.00 90.31 238 VAL A O 1
ATOM 1818 N N . SER A 1 239 ? -20.153 3.158 27.826 1.00 83.44 239 SER A N 1
ATOM 1819 C CA . SER A 1 239 ? -21.582 3.480 27.947 1.00 83.44 239 SER A CA 1
ATOM 1820 C C . SER A 1 239 ? -22.360 2.500 28.828 1.00 83.44 239 SER A C 1
ATOM 1822 O O . SER A 1 239 ? -23.444 2.831 29.295 1.00 83.44 239 SER A O 1
ATOM 1824 N N . ALA A 1 240 ? -21.805 1.308 29.069 1.00 83.56 240 ALA A N 1
ATOM 1825 C CA . ALA A 1 240 ? -22.359 0.340 30.009 1.00 83.56 240 ALA A CA 1
ATOM 1826 C C . ALA A 1 240 ? -22.136 0.728 31.483 1.00 83.56 240 ALA A C 1
ATOM 1828 O O . ALA A 1 240 ? -22.724 0.104 32.360 1.00 83.56 240 ALA A O 1
ATOM 1829 N N . ILE A 1 241 ? -21.286 1.722 31.763 1.00 83.06 241 ILE A N 1
ATOM 1830 C CA . ILE A 1 241 ? -21.093 2.273 33.105 1.00 83.06 241 ILE A CA 1
ATOM 1831 C C . ILE A 1 241 ? -22.274 3.204 33.393 1.00 83.06 241 ILE A C 1
ATOM 1833 O O . ILE A 1 241 ? -22.351 4.300 32.833 1.00 83.06 241 ILE A O 1
ATOM 1837 N N . ASP A 1 242 ? -23.199 2.763 34.246 1.00 79.75 242 ASP A N 1
ATOM 1838 C CA . ASP A 1 242 ? -24.331 3.583 34.673 1.00 79.75 242 ASP A CA 1
ATOM 1839 C C . ASP A 1 242 ? -23.878 4.586 35.744 1.00 79.75 242 ASP A C 1
ATOM 1841 O O . ASP A 1 242 ? -23.605 4.248 36.898 1.00 79.75 242 ASP A O 1
ATOM 1845 N N . GLU A 1 243 ? -23.778 5.854 35.349 1.00 81.94 243 GLU A N 1
ATOM 1846 C CA . GLU A 1 243 ? -23.374 6.944 36.236 1.00 81.94 243 GLU A CA 1
ATOM 1847 C C . GLU A 1 243 ? -24.356 7.135 37.405 1.00 81.94 243 GLU A C 1
ATOM 1849 O O . GLU A 1 243 ? -23.943 7.522 38.497 1.00 81.94 243 GLU A O 1
ATOM 1854 N N . PHE A 1 244 ? -25.644 6.826 37.215 1.00 74.25 244 PHE A N 1
ATOM 1855 C CA . PHE A 1 244 ? -26.643 6.974 38.270 1.00 74.25 244 PHE A CA 1
ATOM 1856 C C . PHE A 1 244 ? -26.497 5.899 39.349 1.00 74.25 244 PHE A C 1
ATOM 1858 O O . PHE A 1 244 ? -26.553 6.226 40.535 1.00 74.25 244 PHE A O 1
ATOM 1865 N N . GLU A 1 245 ? -26.263 4.643 38.957 1.00 83.50 245 GLU A N 1
ATOM 1866 C CA . GLU A 1 245 ? -26.025 3.539 39.897 1.00 83.50 245 GLU A CA 1
ATOM 1867 C C . GLU A 1 245 ? -24.801 3.831 40.774 1.00 83.50 245 GLU A C 1
ATOM 1869 O O . GLU A 1 245 ? -24.886 3.761 41.997 1.00 83.50 245 GLU A O 1
ATOM 1874 N N . HIS A 1 246 ? -23.709 4.323 40.183 1.00 83.06 246 HIS A N 1
ATOM 1875 C CA . HIS A 1 246 ? -22.515 4.703 40.941 1.00 83.06 246 HIS A CA 1
ATOM 1876 C C . HIS A 1 246 ? -22.730 5.862 41.921 1.00 83.06 246 HIS A C 1
ATOM 1878 O O . HIS A 1 246 ? -22.124 5.874 42.994 1.00 83.06 246 HIS A O 1
ATOM 1884 N N . VAL A 1 247 ? -23.574 6.842 41.585 1.00 85.19 247 VAL A N 1
ATOM 1885 C CA . VAL A 1 247 ? -23.924 7.918 42.525 1.00 85.19 247 VAL A CA 1
ATOM 1886 C C . VAL A 1 247 ? -24.752 7.367 43.686 1.00 85.19 247 VAL A C 1
ATOM 1888 O O . VAL A 1 247 ? -24.503 7.739 44.831 1.00 85.19 247 VAL A O 1
ATOM 1891 N N . VAL A 1 248 ? -25.701 6.467 43.413 1.00 86.19 248 VAL A N 1
ATOM 1892 C CA . VAL A 1 248 ? -26.513 5.819 44.453 1.00 86.19 248 VAL A CA 1
ATOM 1893 C C . VAL A 1 248 ? -25.642 4.970 45.376 1.00 86.19 248 VAL A C 1
ATOM 1895 O O . VAL A 1 248 ? -25.745 5.127 46.591 1.00 86.19 248 VAL A O 1
ATOM 1898 N N . ASP A 1 249 ? -24.755 4.143 44.823 1.00 91.06 249 ASP A N 1
ATOM 1899 C CA . ASP A 1 249 ? -23.818 3.322 45.596 1.00 91.06 249 ASP A CA 1
ATOM 1900 C C . ASP A 1 249 ? -22.903 4.192 46.465 1.00 91.06 249 ASP A C 1
ATOM 1902 O O . ASP A 1 249 ? -22.738 3.933 47.655 1.00 91.06 249 ASP A O 1
ATOM 1906 N N . ALA A 1 250 ? -22.369 5.287 45.914 1.00 91.06 250 ALA A N 1
ATOM 1907 C CA . ALA A 1 250 ? -21.521 6.203 46.670 1.00 91.06 250 ALA A CA 1
ATOM 1908 C C . ALA A 1 250 ? -22.270 6.889 47.828 1.00 91.06 250 ALA A C 1
ATOM 1910 O O . ALA A 1 250 ? -21.698 7.075 48.904 1.00 91.06 250 ALA A O 1
ATOM 1911 N N . GLU A 1 251 ? -23.533 7.284 47.636 1.00 90.69 251 GLU A N 1
ATOM 1912 C CA . GLU A 1 251 ? -24.352 7.829 48.727 1.00 90.69 251 GLU A CA 1
ATOM 1913 C C . GLU A 1 251 ? -24.724 6.758 49.758 1.00 90.69 251 GLU A C 1
ATOM 1915 O O . GLU A 1 251 ? -24.707 7.036 50.959 1.00 90.69 251 GLU A O 1
ATOM 1920 N N . TRP A 1 252 ? -25.014 5.532 49.317 1.00 91.69 252 TRP A N 1
ATOM 1921 C CA . TRP A 1 252 ? -25.278 4.404 50.206 1.00 91.69 252 TRP A CA 1
ATOM 1922 C C . TRP A 1 252 ? -24.067 4.096 51.092 1.00 91.69 252 TRP A C 1
ATOM 1924 O O . TRP A 1 252 ? -24.202 4.004 52.312 1.00 91.69 252 TRP A O 1
ATOM 1934 N N . ASP A 1 253 ? -22.872 4.042 50.505 1.00 93.19 253 ASP A N 1
ATOM 1935 C CA . ASP A 1 253 ? -21.617 3.823 51.226 1.00 93.19 253 ASP A CA 1
ATOM 1936 C C . ASP A 1 253 ? -21.331 4.937 52.242 1.00 93.19 253 ASP A C 1
ATOM 1938 O O . ASP A 1 253 ? -20.840 4.666 53.346 1.00 93.19 253 ASP A O 1
ATOM 1942 N N . ARG A 1 254 ? -21.667 6.196 51.919 1.00 92.25 254 ARG A N 1
ATOM 1943 C CA . ARG A 1 254 ? -21.570 7.309 52.880 1.00 92.25 254 ARG A CA 1
ATOM 1944 C C . ARG A 1 254 ? -22.555 7.146 54.029 1.00 92.25 254 ARG A C 1
ATOM 1946 O O . ARG A 1 254 ? -22.146 7.241 55.185 1.00 92.25 254 ARG A O 1
ATOM 1953 N N . ALA A 1 255 ? -23.821 6.871 53.728 1.00 93.12 255 ALA A N 1
ATOM 1954 C CA . ALA A 1 255 ? -24.857 6.701 54.741 1.00 93.12 255 ALA A CA 1
ATOM 1955 C C . ALA A 1 255 ? -24.553 5.526 55.684 1.00 93.12 255 ALA A C 1
ATOM 1957 O O . ALA A 1 255 ? -24.717 5.650 56.899 1.00 93.12 255 ALA A O 1
ATOM 1958 N N . GLU A 1 256 ? -24.064 4.405 55.150 1.00 93.44 256 GLU A N 1
ATOM 1959 C CA . GLU A 1 256 ? -23.683 3.249 55.961 1.00 93.44 256 GLU A CA 1
ATOM 1960 C C . GLU A 1 256 ? -22.420 3.540 56.785 1.00 93.44 256 GLU A C 1
ATOM 1962 O O . GLU A 1 256 ? -22.357 3.176 57.958 1.00 93.44 256 GLU A O 1
ATOM 1967 N N . SER A 1 257 ? -21.451 4.281 56.238 1.00 93.12 257 SER A N 1
ATOM 1968 C CA . SER A 1 257 ? -20.287 4.744 57.008 1.00 93.12 257 SER A CA 1
ATOM 1969 C C . SER A 1 257 ? -20.690 5.617 58.200 1.00 93.12 257 SER A C 1
ATOM 1971 O O . SER A 1 257 ? -20.180 5.427 59.306 1.00 93.12 257 SER A O 1
ATOM 1973 N N . ASP A 1 258 ? -21.620 6.552 58.003 1.00 95.75 258 ASP A N 1
ATOM 1974 C CA . ASP A 1 258 ? -22.122 7.413 59.077 1.00 95.75 258 ASP A CA 1
ATOM 1975 C C . ASP A 1 258 ? -22.932 6.620 60.105 1.00 95.75 258 ASP A C 1
ATOM 1977 O O . ASP A 1 258 ? -22.789 6.827 61.311 1.00 95.75 258 ASP A O 1
ATOM 1981 N N . ARG A 1 259 ? -23.718 5.639 59.655 1.00 94.38 259 ARG A N 1
ATOM 1982 C CA . ARG A 1 259 ? -24.409 4.704 60.544 1.00 94.38 259 ARG A CA 1
ATOM 1983 C C . ARG A 1 259 ? -23.429 3.906 61.406 1.00 94.38 259 ARG A C 1
ATOM 1985 O O . ARG A 1 259 ? -23.655 3.787 62.609 1.00 94.38 259 ARG A O 1
ATOM 1992 N N . VAL A 1 260 ? -22.357 3.367 60.820 1.00 93.75 260 VAL A N 1
ATOM 1993 C CA . VAL A 1 260 ? -21.323 2.608 61.545 1.00 93.75 260 VAL A CA 1
ATOM 1994 C C . VAL A 1 260 ? -20.608 3.493 62.567 1.00 93.75 260 VAL A C 1
ATOM 1996 O O . VAL A 1 260 ? -20.375 3.037 63.685 1.00 93.75 260 VAL A O 1
ATOM 1999 N N . ARG A 1 261 ? -20.310 4.756 62.231 1.00 92.19 261 ARG A N 1
ATOM 2000 C CA . ARG A 1 261 ? -19.746 5.730 63.184 1.00 92.19 261 ARG A CA 1
ATOM 2001 C C . ARG A 1 261 ? -20.684 5.989 64.356 1.00 92.19 261 ARG A C 1
ATOM 2003 O O . ARG A 1 261 ? -20.266 5.833 65.494 1.00 92.19 261 ARG A O 1
ATOM 2010 N N . ASN A 1 262 ? -21.956 6.282 64.087 1.00 93.25 262 ASN A N 1
ATOM 2011 C CA . ASN A 1 262 ? -22.939 6.522 65.145 1.00 93.25 262 ASN A CA 1
ATOM 2012 C C . ASN A 1 262 ? -23.096 5.296 66.061 1.00 93.25 262 ASN A C 1
ATOM 2014 O O . ASN A 1 262 ? -23.134 5.436 67.278 1.00 93.25 262 ASN A O 1
ATOM 2018 N N . LEU A 1 263 ? -23.129 4.086 65.491 1.00 92.56 263 LEU A N 1
ATOM 2019 C CA . LEU A 1 263 ? -23.153 2.839 66.262 1.00 92.56 263 LEU A CA 1
ATOM 2020 C C . LEU A 1 263 ? -21.893 2.648 67.114 1.00 92.56 263 LEU A C 1
ATOM 2022 O O . LEU A 1 263 ? -21.989 2.124 68.224 1.00 92.56 263 LEU A O 1
ATOM 2026 N N . ALA A 1 264 ? -20.723 3.039 66.606 1.00 89.50 264 ALA A N 1
ATOM 2027 C CA . ALA A 1 264 ? -19.476 2.987 67.359 1.00 89.50 264 ALA A CA 1
ATOM 2028 C C . ALA A 1 264 ? -19.506 3.964 68.544 1.00 89.50 264 ALA A C 1
ATOM 2030 O O . ALA A 1 264 ? -19.226 3.541 69.665 1.00 89.50 264 ALA A O 1
ATOM 2031 N N . ASP A 1 265 ? -19.935 5.208 68.318 1.00 93.56 265 ASP A N 1
ATOM 2032 C CA . ASP A 1 265 ? -20.073 6.234 69.358 1.00 93.56 265 ASP A CA 1
ATOM 2033 C C . ASP A 1 265 ? -21.083 5.798 70.438 1.00 93.56 265 ASP A C 1
ATOM 2035 O O . ASP A 1 265 ? -20.802 5.857 71.636 1.00 93.56 265 ASP A O 1
ATOM 2039 N N . GLU A 1 266 ? -22.250 5.282 70.035 1.00 90.81 266 GLU A N 1
ATOM 2040 C CA . GLU A 1 266 ? -23.255 4.742 70.962 1.00 90.81 266 GLU A CA 1
ATOM 2041 C C . GLU A 1 266 ? -22.711 3.553 71.765 1.00 90.81 266 GLU A C 1
ATOM 2043 O O . GLU A 1 266 ? -22.945 3.448 72.972 1.00 90.81 266 GLU A O 1
ATOM 2048 N N . SER A 1 267 ? -21.959 2.664 71.113 1.00 83.50 267 SER A N 1
ATOM 2049 C CA . SER A 1 267 ? -21.339 1.513 71.772 1.00 83.50 267 SER A CA 1
ATOM 2050 C C . SER A 1 267 ? -20.278 1.941 72.785 1.00 83.50 267 SER A C 1
ATOM 2052 O O . SER A 1 267 ? -20.204 1.344 73.857 1.00 83.50 267 SER A O 1
ATOM 2054 N N . GLU A 1 268 ? -19.486 2.973 72.484 1.00 91.56 268 GLU A N 1
ATOM 2055 C CA . GLU A 1 268 ? -18.501 3.545 73.406 1.00 91.56 268 GLU A CA 1
ATOM 2056 C C . GLU A 1 268 ? -19.179 4.125 74.653 1.00 91.56 268 GLU A C 1
ATOM 2058 O O . GLU A 1 268 ? -18.789 3.799 75.778 1.00 91.56 268 GLU A O 1
ATOM 2063 N N . VAL A 1 269 ? -20.251 4.905 74.471 1.00 92.00 269 VAL A N 1
ATOM 2064 C CA . VAL A 1 269 ? -21.031 5.472 75.582 1.00 92.00 269 VAL A CA 1
ATOM 2065 C C . VAL A 1 269 ? -21.628 4.368 76.456 1.00 92.00 269 VAL A C 1
ATOM 2067 O O . VAL A 1 269 ? -21.478 4.393 77.679 1.00 92.00 269 VAL A O 1
ATOM 2070 N N . LEU A 1 270 ? -22.281 3.371 75.850 1.00 88.31 270 LEU A N 1
ATOM 2071 C CA . LEU A 1 270 ? -22.877 2.254 76.588 1.00 88.31 270 LEU A CA 1
ATOM 2072 C C . LEU A 1 270 ? -21.818 1.414 77.311 1.00 88.31 270 LEU A C 1
ATOM 2074 O O . LEU A 1 270 ? -22.043 0.990 78.448 1.00 88.31 270 LEU A O 1
ATOM 2078 N N . ALA A 1 27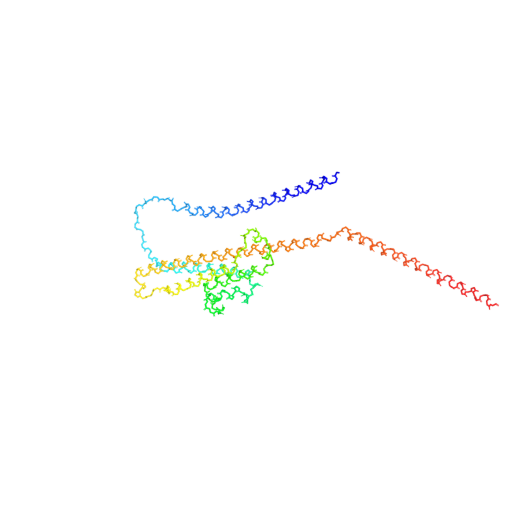1 ? -20.666 1.187 76.678 1.00 86.38 271 ALA A N 1
ATOM 2079 C CA . ALA A 1 271 ? -19.553 0.474 77.287 1.00 86.38 271 ALA A CA 1
ATOM 2080 C C . ALA A 1 271 ? -18.985 1.235 78.491 1.00 86.38 271 ALA A C 1
ATOM 2082 O O . ALA A 1 271 ? -18.767 0.606 79.525 1.00 86.38 271 ALA A O 1
ATOM 2083 N N . SER A 1 272 ? -18.804 2.558 78.401 1.00 86.69 272 SER A N 1
ATOM 2084 C CA . SER A 1 272 ? -18.352 3.382 79.531 1.00 86.69 272 SER A CA 1
ATOM 2085 C C . SER A 1 272 ? -19.349 3.335 80.688 1.00 86.69 272 SER A C 1
ATOM 2087 O O . SER A 1 272 ? -18.963 2.975 81.794 1.00 86.69 272 SER A O 1
ATOM 2089 N N . ILE A 1 273 ? -20.649 3.549 80.447 1.00 86.56 273 ILE A N 1
ATOM 2090 C CA . ILE A 1 273 ? -21.672 3.459 81.510 1.00 86.56 273 ILE A CA 1
ATOM 2091 C C . ILE A 1 273 ? -21.639 2.080 82.186 1.00 86.56 273 ILE A C 1
ATOM 2093 O O . ILE A 1 273 ? -21.658 1.961 83.415 1.00 86.56 273 ILE A O 1
ATOM 2097 N N . TYR A 1 274 ? -21.573 1.008 81.394 1.00 83.38 274 TYR A N 1
ATOM 2098 C CA . TYR A 1 274 ? -21.550 -0.342 81.941 1.00 83.38 274 TYR A CA 1
ATOM 2099 C C . TYR A 1 274 ? -20.277 -0.628 82.750 1.00 83.38 274 TYR A C 1
ATOM 2101 O O . TYR A 1 274 ? -20.366 -1.175 83.852 1.00 83.38 274 TYR A O 1
ATOM 2109 N N . LEU A 1 275 ? -19.102 -0.290 82.214 1.00 85.25 275 LEU A N 1
ATOM 2110 C CA . LEU A 1 275 ? -17.810 -0.596 82.829 1.00 85.25 275 LEU A CA 1
ATOM 2111 C C . LEU A 1 275 ? -17.484 0.313 84.018 1.00 85.25 275 LEU A C 1
ATOM 2113 O O . LEU A 1 275 ? -16.902 -0.174 84.988 1.00 85.25 275 LEU A O 1
ATOM 2117 N N . ASP A 1 276 ? -17.874 1.584 83.963 1.00 84.50 276 ASP A N 1
ATOM 2118 C CA . ASP A 1 276 ? -17.491 2.597 84.948 1.00 84.50 276 ASP A CA 1
ATOM 2119 C C . ASP A 1 276 ? -18.526 2.743 86.070 1.00 84.50 276 ASP A C 1
ATOM 2121 O O . ASP A 1 276 ? -18.154 2.971 87.223 1.00 84.50 276 ASP A O 1
ATOM 2125 N N . GLU A 1 277 ? -19.818 2.558 85.780 1.00 81.12 277 GLU A N 1
ATOM 2126 C CA . GLU A 1 277 ? -20.881 2.734 86.777 1.00 81.12 277 GLU A CA 1
ATOM 2127 C C . GLU A 1 277 ? -21.476 1.396 87.222 1.00 81.12 277 GLU A C 1
ATOM 2129 O O . GLU A 1 277 ? -21.445 1.045 88.405 1.00 81.12 277 GLU A O 1
ATOM 2134 N N . ILE A 1 278 ? -21.999 0.608 86.280 1.00 77.62 278 ILE A N 1
ATOM 2135 C CA . ILE A 1 278 ? -22.843 -0.550 86.610 1.00 77.62 278 ILE A CA 1
ATOM 2136 C C . ILE A 1 278 ? -22.014 -1.724 87.140 1.00 77.62 278 ILE A C 1
ATOM 2138 O O . ILE A 1 278 ? -22.352 -2.311 88.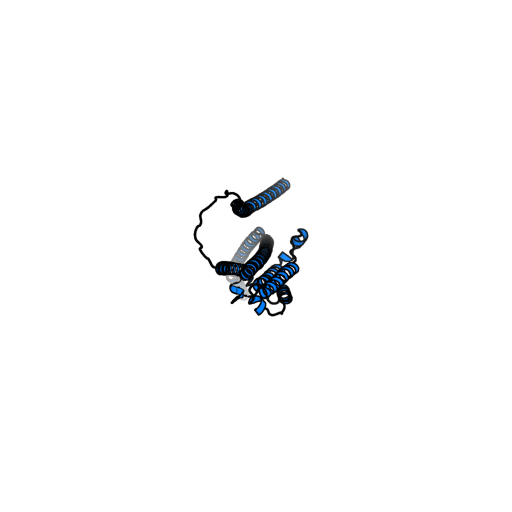173 1.00 77.62 278 ILE A O 1
ATOM 2142 N N . ALA A 1 279 ? -20.920 -2.085 86.468 1.00 78.31 279 ALA A N 1
ATOM 2143 C CA . ALA A 1 279 ? -20.088 -3.217 86.865 1.00 78.31 279 ALA A CA 1
ATOM 2144 C C . ALA A 1 279 ? -19.414 -3.015 88.243 1.00 78.31 279 ALA A C 1
ATOM 2146 O O . ALA A 1 279 ? -19.425 -3.955 89.051 1.00 78.31 279 ALA A O 1
ATOM 2147 N N . PRO A 1 280 ? -18.885 -1.823 88.589 1.00 78.94 280 PRO A N 1
ATOM 2148 C CA . PRO A 1 280 ? -18.350 -1.550 89.920 1.00 78.94 280 PRO A CA 1
ATOM 2149 C C . PRO A 1 280 ? -19.429 -1.544 91.009 1.00 78.94 280 PRO A C 1
ATOM 2151 O O . PRO A 1 280 ? -19.189 -2.100 92.084 1.00 78.94 280 PRO A O 1
ATOM 2154 N N . LEU A 1 281 ? -20.622 -0.998 90.733 1.00 69.38 281 LEU A N 1
ATOM 2155 C CA . LEU A 1 281 ? -21.766 -1.030 91.657 1.00 69.38 281 LEU A CA 1
ATOM 2156 C C . LEU A 1 281 ? -22.250 -2.461 91.928 1.00 69.38 281 LEU A C 1
ATOM 2158 O O . LEU A 1 281 ? -22.457 -2.849 93.076 1.00 69.38 281 LEU A O 1
ATOM 2162 N N . ALA A 1 282 ? -22.365 -3.293 90.894 1.00 69.94 282 ALA A N 1
ATOM 2163 C CA . ALA A 1 282 ? -22.723 -4.701 91.058 1.00 69.94 282 ALA A CA 1
ATOM 2164 C C . ALA A 1 282 ? -21.671 -5.470 91.881 1.00 69.94 282 ALA A C 1
ATOM 2166 O O . ALA A 1 282 ? -22.003 -6.350 92.681 1.00 69.94 282 ALA A O 1
ATOM 2167 N N . LYS A 1 283 ? -20.388 -5.125 91.713 1.00 72.50 283 LYS A N 1
ATOM 2168 C CA . LYS A 1 283 ? -19.280 -5.705 92.480 1.00 72.50 283 LYS A CA 1
ATOM 2169 C C . LYS A 1 283 ? -19.272 -5.242 93.940 1.00 72.50 283 LYS A C 1
ATOM 2171 O O . LYS A 1 283 ? -18.925 -6.045 94.807 1.00 72.50 283 LYS A O 1
ATOM 2176 N N . SER A 1 284 ? -19.636 -3.991 94.229 1.00 68.44 284 SER A N 1
ATOM 2177 C CA . SER A 1 284 ? -19.722 -3.480 95.603 1.00 68.44 284 SER A CA 1
ATOM 2178 C C . SER A 1 284 ? -20.915 -4.075 96.359 1.00 68.44 284 SER A C 1
ATOM 2180 O O . SER A 1 284 ? -20.727 -4.534 97.482 1.00 68.44 284 SER A O 1
ATOM 2182 N N . LEU A 1 285 ? -22.084 -4.194 95.717 1.00 66.56 285 LEU A N 1
ATOM 2183 C CA . LEU A 1 285 ? -23.287 -4.821 96.288 1.00 66.56 285 LEU A CA 1
ATOM 2184 C C . LEU A 1 285 ? -23.073 -6.303 96.639 1.00 66.56 285 LEU A C 1
ATOM 2186 O O . LEU A 1 285 ? -23.376 -6.736 97.748 1.00 66.56 285 LEU A O 1
ATOM 2190 N N . LYS A 1 286 ? -22.441 -7.082 95.750 1.00 69.00 286 LYS A N 1
ATOM 2191 C CA . LYS A 1 286 ? -22.056 -8.474 96.062 1.00 69.00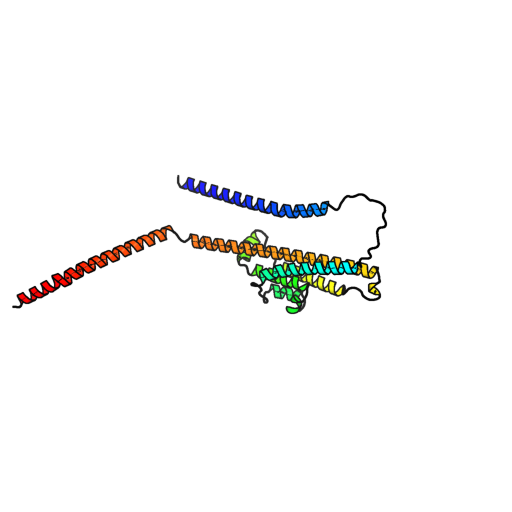 286 LYS A CA 1
ATOM 2192 C C . LYS A 1 286 ? -21.090 -8.594 97.244 1.00 69.00 286 LYS A C 1
ATOM 2194 O O . LYS A 1 286 ? -21.009 -9.657 97.851 1.00 69.00 286 LYS A O 1
ATOM 2199 N N . ARG A 1 287 ? -20.311 -7.547 97.534 1.00 63.31 287 ARG A N 1
ATOM 2200 C CA . ARG A 1 287 ? -19.339 -7.535 98.635 1.00 63.31 287 ARG A CA 1
ATOM 2201 C C . ARG A 1 287 ? -19.990 -7.177 99.971 1.00 63.31 287 ARG A C 1
ATOM 2203 O O . ARG A 1 287 ? -19.515 -7.673 100.984 1.00 63.31 287 ARG A O 1
ATOM 2210 N N . SER A 1 288 ? -21.048 -6.363 99.970 1.00 58.59 288 SER A N 1
ATOM 2211 C CA . SER A 1 288 ? -21.834 -6.034 101.167 1.00 58.59 288 SER A CA 1
ATOM 2212 C C . SER A 1 288 ? -22.788 -7.149 101.601 1.00 58.59 288 SER A C 1
ATOM 2214 O O . SER A 1 288 ? -23.038 -7.278 102.789 1.00 58.59 288 SER A O 1
ATOM 2216 N N . ASP A 1 289 ? -23.272 -7.987 100.678 1.00 56.59 289 ASP A N 1
ATOM 2217 C CA . ASP A 1 289 ? -24.122 -9.146 101.019 1.00 56.59 289 ASP A CA 1
ATOM 2218 C C . ASP A 1 289 ? -23.327 -10.346 101.578 1.00 56.59 289 ASP A C 1
ATOM 2220 O O . ASP A 1 289 ? -23.906 -11.310 102.076 1.00 56.59 289 ASP A O 1
ATOM 2224 N N . ALA A 1 290 ? -21.994 -10.316 101.477 1.00 55.38 290 ALA A N 1
ATOM 2225 C CA . ALA A 1 290 ? -21.094 -11.378 101.937 1.00 55.38 290 ALA A CA 1
ATOM 2226 C C . ALA A 1 290 ? -20.432 -11.085 103.303 1.00 55.38 290 ALA A C 1
ATOM 2228 O O . ALA A 1 290 ? -19.556 -11.844 103.727 1.00 55.38 290 ALA A O 1
ATOM 2229 N N . SER A 1 291 ? -20.824 -9.991 103.965 1.00 45.62 291 SER A N 1
ATOM 2230 C CA . SER A 1 291 ? -20.375 -9.555 105.298 1.00 45.62 291 SER A CA 1
ATOM 2231 C C . SER A 1 291 ? -21.540 -9.503 106.272 1.00 45.62 291 SER A C 1
ATOM 2233 O O . SER A 1 291 ? -21.365 -9.981 107.412 1.00 45.62 291 SER A O 1
#

Organism: NCBI:txid1027371